Protein AF-A0A1I7FH08-F1 (afdb_monomer_lite)

Structure (mmCIF, N/CA/C/O backbone):
data_AF-A0A1I7FH08-F1
#
_entry.id   AF-A0A1I7FH08-F1
#
loop_
_atom_site.group_PDB
_atom_site.id
_atom_site.type_symbol
_atom_site.label_atom_id
_atom_site.label_alt_id
_atom_site.label_comp_id
_atom_site.label_asym_id
_atom_site.label_entity_id
_atom_site.label_seq_id
_atom_site.pdbx_PDB_ins_code
_atom_site.Cartn_x
_atom_site.Cartn_y
_atom_site.Cartn_z
_atom_site.occupancy
_atom_site.B_iso_or_equiv
_atom_site.auth_seq_id
_atom_site.auth_comp_id
_atom_site.auth_asym_id
_atom_site.auth_atom_id
_atom_site.pdbx_PDB_model_num
ATOM 1 N N . MET A 1 1 ? -19.070 7.573 20.639 1.00 42.09 1 MET A N 1
ATOM 2 C CA . MET A 1 1 ? -19.563 6.308 20.047 1.00 42.09 1 MET A CA 1
ATOM 3 C C . MET A 1 1 ? -20.968 6.414 19.422 1.00 42.09 1 MET A C 1
ATOM 5 O O . MET A 1 1 ? -21.493 5.401 18.992 1.00 42.09 1 MET A O 1
ATOM 9 N N . GLU A 1 2 ? -21.558 7.611 19.274 1.00 37.12 2 GLU A N 1
ATOM 10 C CA . GLU A 1 2 ? -22.898 7.781 18.662 1.00 37.12 2 GLU A CA 1
ATOM 11 C C . GLU A 1 2 ? -22.880 8.058 17.142 1.00 37.12 2 GLU A C 1
ATOM 13 O O . GLU A 1 2 ? -23.899 7.946 16.462 1.00 37.12 2 GLU A O 1
ATOM 18 N N . ILE A 1 3 ? -21.711 8.357 16.564 1.00 41.00 3 ILE A N 1
ATOM 19 C CA . ILE A 1 3 ? -21.589 8.711 15.136 1.00 41.00 3 ILE A CA 1
ATOM 20 C C . ILE A 1 3 ? -21.542 7.458 14.234 1.00 41.00 3 ILE A C 1
ATOM 22 O O . ILE A 1 3 ? -22.037 7.482 13.110 1.00 41.00 3 ILE A O 1
ATOM 26 N N . ILE A 1 4 ? -21.038 6.326 14.740 1.00 42.25 4 ILE A N 1
ATOM 27 C CA . ILE A 1 4 ? -20.842 5.096 13.945 1.00 42.25 4 ILE A CA 1
ATOM 28 C C . ILE A 1 4 ? -22.151 4.296 13.794 1.00 42.25 4 ILE A C 1
ATOM 30 O O . ILE A 1 4 ? -22.426 3.763 12.720 1.00 42.25 4 ILE A O 1
ATOM 34 N N . VAL A 1 5 ? -23.013 4.285 14.819 1.00 43.38 5 VAL A N 1
ATOM 35 C CA . VAL A 1 5 ? -24.337 3.626 14.760 1.00 43.38 5 VAL A CA 1
ATOM 36 C C . VAL A 1 5 ? -25.287 4.373 13.813 1.00 43.38 5 VAL A C 1
ATOM 38 O O . VAL A 1 5 ? -26.062 3.756 13.082 1.00 43.38 5 VAL A O 1
ATOM 41 N N . THR A 1 6 ? -25.166 5.700 13.741 1.00 44.12 6 THR A N 1
ATOM 42 C CA . THR A 1 6 ? -25.990 6.543 12.861 1.00 44.12 6 THR A CA 1
ATOM 43 C C . THR A 1 6 ? -25.602 6.393 11.381 1.00 44.12 6 THR A C 1
ATOM 45 O O . THR A 1 6 ? -26.475 6.397 10.508 1.00 44.12 6 THR A O 1
ATOM 48 N N . ALA A 1 7 ? -24.314 6.174 11.086 1.00 40.62 7 ALA A N 1
ATOM 49 C CA . ALA A 1 7 ? -23.808 5.975 9.723 1.00 40.62 7 ALA A CA 1
ATOM 50 C C . ALA A 1 7 ? -24.136 4.582 9.143 1.00 40.62 7 ALA A C 1
ATOM 52 O O . ALA A 1 7 ? -24.375 4.445 7.943 1.00 40.62 7 ALA A O 1
ATOM 53 N N . PHE A 1 8 ? -24.216 3.544 9.983 1.00 39.88 8 PHE A N 1
ATOM 54 C CA . PHE A 1 8 ? -24.523 2.183 9.520 1.00 39.88 8 PHE A CA 1
ATOM 55 C C . PHE A 1 8 ? -26.010 1.988 9.169 1.00 39.88 8 PHE A C 1
ATOM 57 O O . PHE A 1 8 ? -26.345 1.242 8.248 1.00 39.88 8 PHE A O 1
ATOM 64 N N . CYS A 1 9 ? -26.910 2.720 9.834 1.00 42.91 9 CYS A N 1
ATOM 65 C CA . CYS A 1 9 ? -28.344 2.717 9.523 1.00 42.91 9 CYS A CA 1
ATOM 66 C C . CYS A 1 9 ? -28.703 3.526 8.263 1.00 42.91 9 CYS A C 1
ATOM 68 O O . CYS A 1 9 ? -29.714 3.241 7.621 1.00 42.91 9 CYS A O 1
ATOM 70 N N . SER A 1 10 ? -27.885 4.508 7.876 1.00 42.00 10 SER A N 1
ATOM 71 C CA . SER A 1 10 ? -28.172 5.382 6.730 1.00 42.00 10 SER A CA 1
ATOM 72 C C . SER A 1 10 ? -27.776 4.774 5.378 1.00 42.00 10 SER A C 1
ATOM 74 O O . SER A 1 10 ? -28.403 5.103 4.375 1.00 42.00 10 SER A O 1
ATOM 76 N N . LEU A 1 11 ? -26.831 3.824 5.332 1.00 40.12 11 LEU A N 1
ATOM 77 C CA . LEU A 1 11 ? -26.440 3.161 4.077 1.00 40.12 11 LEU A CA 1
ATOM 78 C C . LEU A 1 11 ? -27.345 1.971 3.698 1.00 40.12 11 LEU A C 1
ATOM 80 O O . LEU A 1 11 ? -27.584 1.720 2.520 1.00 40.12 11 LEU A O 1
ATOM 84 N N . LEU A 1 12 ? -27.888 1.258 4.691 1.00 38.62 12 LEU A N 1
ATOM 85 C CA . LEU A 1 12 ? -28.799 0.122 4.482 1.00 38.62 12 LEU A CA 1
ATOM 86 C C . LEU A 1 12 ? -30.263 0.546 4.262 1.00 38.62 12 LEU A C 1
ATOM 88 O O . LEU A 1 12 ? -31.032 -0.198 3.656 1.00 38.62 12 LEU A O 1
ATOM 92 N N . GLY A 1 13 ? -30.648 1.750 4.700 1.00 39.47 13 GLY A N 1
ATOM 93 C CA . GLY A 1 13 ? -32.016 2.267 4.579 1.00 39.47 13 GLY A CA 1
ATOM 94 C C . GLY A 1 13 ? -32.424 2.756 3.182 1.00 39.47 13 GLY A C 1
ATOM 95 O O . GLY A 1 13 ? -33.613 2.966 2.948 1.00 39.47 13 GLY A O 1
ATOM 96 N N . VAL A 1 14 ? -31.477 2.929 2.252 1.00 44.50 14 VAL A N 1
ATOM 97 C CA . VAL A 1 14 ? -31.742 3.536 0.930 1.00 44.50 14 VAL A CA 1
ATOM 98 C C . VAL A 1 14 ? -32.153 2.509 -0.136 1.00 44.50 14 VAL A C 1
ATOM 100 O O . VAL A 1 14 ? -32.805 2.880 -1.107 1.00 44.50 14 VAL A O 1
ATOM 103 N N . LEU A 1 15 ? -31.851 1.216 0.038 1.00 41.06 15 LEU A N 1
ATOM 104 C CA . LEU A 1 15 ? -32.070 0.215 -1.019 1.00 41.06 15 LEU A CA 1
ATOM 105 C C . LEU A 1 15 ? -33.251 -0.735 -0.795 1.00 41.06 15 LEU A C 1
ATOM 107 O O . LEU A 1 15 ? -33.770 -1.265 -1.773 1.00 41.06 15 LEU A O 1
ATOM 111 N N . LEU A 1 16 ? -33.739 -0.923 0.435 1.00 38.56 16 LEU A N 1
ATOM 112 C CA . LEU A 1 16 ? -34.911 -1.766 0.697 1.00 38.56 16 LEU A CA 1
ATOM 113 C C . LEU A 1 16 ? -35.743 -1.213 1.864 1.00 38.56 16 LEU A C 1
ATOM 115 O O . LEU A 1 16 ? -35.464 -1.480 3.027 1.00 38.56 16 LEU A O 1
ATOM 119 N N . GLY A 1 17 ? -36.790 -0.453 1.534 1.00 38.34 17 GLY A N 1
ATOM 120 C CA . GLY A 1 17 ? -37.972 -0.251 2.380 1.00 38.34 17 GLY A CA 1
ATOM 121 C C . GLY A 1 17 ? -37.709 0.175 3.828 1.00 38.34 17 GLY A C 1
ATOM 122 O O . GLY A 1 17 ? -37.971 -0.593 4.757 1.00 38.34 17 GLY A O 1
ATOM 123 N N . SER A 1 18 ? -37.295 1.430 4.021 1.00 46.53 18 SER A N 1
ATOM 124 C CA . SER A 1 18 ? -37.079 2.056 5.336 1.00 46.53 18 SER A CA 1
ATOM 125 C C . SER A 1 18 ? -38.257 1.901 6.316 1.00 46.53 18 SER A C 1
ATOM 127 O O . SER A 1 18 ? -38.036 1.792 7.518 1.00 46.53 18 SER A O 1
ATOM 129 N N . GLY A 1 19 ? -39.499 1.790 5.832 1.00 40.19 19 GLY A N 1
ATOM 130 C CA . GLY A 1 19 ? -40.682 1.651 6.688 1.00 40.19 19 GLY A CA 1
ATOM 131 C C . GLY A 1 19 ? -40.830 0.295 7.388 1.00 40.19 19 GLY A C 1
ATOM 132 O O . GLY A 1 19 ? -41.261 0.247 8.536 1.00 40.19 19 GLY A O 1
ATOM 133 N N . ILE A 1 20 ? -40.464 -0.820 6.747 1.00 42.66 20 ILE A N 1
ATOM 134 C CA . ILE A 1 20 ? -40.729 -2.163 7.298 1.00 42.66 20 ILE A CA 1
ATOM 135 C C . ILE A 1 20 ? -39.679 -2.523 8.354 1.00 42.66 20 ILE A C 1
ATOM 137 O O . ILE A 1 20 ? -40.022 -3.056 9.407 1.00 42.66 20 ILE A O 1
ATOM 141 N N . ILE A 1 21 ? -38.412 -2.167 8.128 1.00 37.59 21 ILE A N 1
ATOM 142 C CA . ILE A 1 21 ? -37.333 -2.444 9.084 1.00 37.59 21 ILE A CA 1
ATOM 143 C C . ILE A 1 21 ? -37.463 -1.545 10.324 1.00 37.59 21 ILE A C 1
ATOM 145 O O . ILE A 1 21 ? -37.411 -2.069 11.436 1.00 37.59 21 ILE A O 1
ATOM 149 N N . GLN A 1 22 ? -37.754 -0.241 10.176 1.00 39.50 22 GLN A N 1
ATOM 150 C CA . GLN A 1 22 ? -38.069 0.620 11.331 1.00 39.50 22 GLN A CA 1
ATOM 151 C C . GLN A 1 22 ? -39.327 0.153 12.074 1.00 39.50 22 GLN A C 1
ATOM 153 O O . GLN A 1 22 ? -39.346 0.192 13.301 1.00 39.50 22 GLN A O 1
ATOM 158 N N . PHE A 1 23 ? -40.346 -0.357 11.375 1.00 40.94 23 PHE A N 1
ATOM 159 C CA . PHE A 1 23 ? -41.544 -0.920 12.004 1.00 40.94 23 PHE A CA 1
ATOM 160 C C . PHE A 1 23 ? -41.252 -2.202 12.797 1.00 40.94 23 PHE A C 1
ATOM 162 O O . PHE A 1 23 ? -41.774 -2.367 13.897 1.00 40.94 23 PHE A O 1
ATOM 169 N N . PHE A 1 24 ? -40.403 -3.104 12.294 1.00 36.22 24 PHE A N 1
ATOM 170 C CA . PHE A 1 24 ? -40.055 -4.342 13.000 1.00 36.22 24 PHE A CA 1
ATOM 171 C C . PHE A 1 24 ? -39.062 -4.135 14.150 1.00 36.22 24 PHE A C 1
ATOM 173 O O . PHE A 1 24 ? -39.182 -4.838 15.154 1.00 36.22 24 PHE A O 1
ATOM 180 N N . VAL A 1 25 ? -38.134 -3.178 14.045 1.00 41.16 25 VAL A N 1
ATOM 181 C CA . VAL A 1 25 ? -37.232 -2.795 15.147 1.00 41.16 25 VAL A CA 1
ATOM 182 C C . VAL A 1 25 ? -38.031 -2.105 16.262 1.00 41.16 25 VAL A C 1
ATOM 184 O O . VAL A 1 25 ? -38.075 -2.640 17.367 1.00 41.16 25 VAL A O 1
ATOM 187 N N . ASN A 1 26 ? -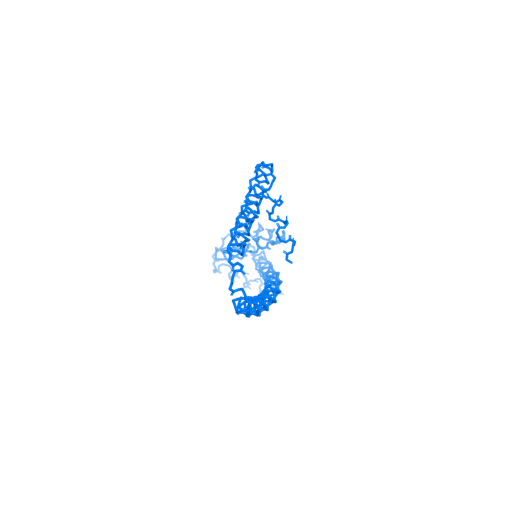38.833 -1.071 15.952 1.00 45.69 26 ASN A N 1
ATOM 188 C CA . ASN A 1 26 ? -39.709 -0.426 16.947 1.00 45.69 26 ASN A CA 1
ATOM 189 C C . ASN A 1 26 ? -40.722 -1.393 17.580 1.00 45.69 26 ASN A C 1
ATOM 191 O O . ASN A 1 26 ? -41.058 -1.257 18.752 1.00 45.69 26 ASN A O 1
ATOM 195 N N . ARG A 1 27 ? -41.246 -2.378 16.833 1.00 46.47 27 ARG A N 1
ATOM 196 C CA . ARG A 1 27 ? -42.205 -3.356 17.378 1.00 46.47 27 ARG A CA 1
ATOM 197 C C . ARG A 1 27 ? -41.538 -4.395 18.278 1.00 46.47 27 ARG A C 1
ATOM 199 O O . ARG A 1 27 ? -42.213 -4.903 19.171 1.00 46.47 27 ARG A O 1
ATOM 206 N N . LYS A 1 28 ? -40.261 -4.728 18.053 1.00 42.00 28 LYS A N 1
ATOM 207 C CA . LYS A 1 28 ? -39.486 -5.604 18.946 1.00 42.00 28 LYS A CA 1
ATOM 208 C C . LYS A 1 28 ? -39.124 -4.887 20.244 1.00 42.00 28 LYS A C 1
ATOM 210 O O . LYS A 1 28 ? -39.312 -5.488 21.297 1.00 42.00 28 LYS A O 1
ATOM 215 N N . ASP A 1 29 ? -38.730 -3.618 20.170 1.00 48.88 29 ASP A N 1
ATOM 216 C CA . ASP A 1 29 ? -38.415 -2.807 21.351 1.00 48.88 29 ASP A CA 1
ATOM 217 C C . ASP A 1 29 ? -39.671 -2.540 22.186 1.00 48.88 29 ASP A C 1
ATOM 219 O O . ASP A 1 29 ? -39.700 -2.855 23.373 1.00 48.88 29 ASP A O 1
ATOM 223 N N . LYS A 1 30 ? -40.774 -2.136 21.541 1.00 49.66 30 LYS A N 1
ATOM 224 C CA . LYS A 1 30 ? -42.050 -1.899 22.225 1.00 49.66 30 LYS A CA 1
ATOM 225 C C . LYS A 1 30 ? -42.648 -3.170 22.837 1.00 49.66 30 LYS A C 1
ATOM 227 O O . LYS A 1 30 ? -43.079 -3.141 23.978 1.00 49.66 30 LYS A O 1
ATOM 232 N N . LYS A 1 31 ? -42.607 -4.324 22.148 1.00 50.69 31 LYS A N 1
ATOM 233 C CA . LYS A 1 31 ? -43.041 -5.604 22.750 1.00 50.69 31 LYS A CA 1
ATOM 234 C C . LYS A 1 31 ? -42.147 -6.049 23.906 1.00 50.69 31 LYS A C 1
ATOM 236 O O . LYS A 1 31 ? -42.657 -6.673 24.827 1.00 50.69 31 LYS A O 1
ATOM 241 N N . ALA A 1 32 ? -40.838 -5.806 23.848 1.00 50.69 32 ALA A N 1
ATOM 242 C CA . ALA A 1 32 ? -39.926 -6.167 24.932 1.00 50.69 32 ALA A CA 1
ATOM 243 C C . ALA A 1 32 ? -40.116 -5.268 26.164 1.00 50.69 32 ALA A C 1
ATOM 245 O O . ALA A 1 32 ? -39.937 -5.730 27.289 1.00 50.69 32 ALA A O 1
ATOM 246 N N . GLU A 1 33 ? -40.497 -4.011 25.953 1.00 50.56 33 GLU A N 1
ATOM 247 C CA . GLU A 1 33 ? -40.789 -3.028 26.996 1.00 50.56 33 GLU A CA 1
ATOM 248 C C . GLU A 1 33 ? -42.185 -3.239 27.610 1.00 50.56 33 GLU A C 1
ATOM 250 O O . GLU A 1 33 ? -42.306 -3.336 28.831 1.00 50.56 33 GLU A O 1
ATOM 255 N N . ASP A 1 34 ? -43.208 -3.467 26.781 1.00 54.81 34 ASP A N 1
ATOM 256 C CA . ASP A 1 34 ? -44.575 -3.795 27.212 1.00 54.81 34 ASP A CA 1
ATOM 257 C C . ASP A 1 34 ? -44.610 -5.131 27.987 1.00 54.81 34 ASP A C 1
ATOM 259 O O . ASP A 1 34 ? -45.207 -5.215 29.057 1.00 54.81 34 ASP A O 1
ATOM 263 N N . LEU A 1 35 ? -43.886 -6.164 27.524 1.00 54.72 35 LEU A N 1
ATOM 264 C CA . LEU A 1 35 ? -43.809 -7.467 28.206 1.00 54.72 35 LEU A CA 1
ATOM 265 C C . LEU A 1 35 ? -43.020 -7.402 29.527 1.00 54.72 35 LEU A C 1
ATOM 267 O O . LEU A 1 35 ? -43.290 -8.178 30.444 1.00 54.72 35 LEU A O 1
ATOM 271 N N . LYS A 1 36 ? -42.041 -6.492 29.642 1.00 53.75 36 LYS A N 1
ATOM 272 C CA . LYS A 1 36 ? -41.340 -6.229 30.910 1.00 53.75 36 LYS A CA 1
ATOM 273 C C . LYS A 1 36 ? -42.261 -5.536 31.909 1.00 53.75 36 LYS A C 1
ATOM 275 O O . LYS A 1 36 ? -42.254 -5.939 33.068 1.00 53.75 36 LYS A O 1
ATOM 280 N N . ASN A 1 37 ? -43.055 -4.561 31.466 1.00 55.66 37 ASN A N 1
ATOM 281 C CA . ASN A 1 37 ? -43.990 -3.826 32.321 1.00 55.66 37 ASN A CA 1
ATOM 282 C C . ASN A 1 37 ? -45.163 -4.693 32.795 1.00 55.66 37 ASN A C 1
ATOM 284 O O . ASN A 1 37 ? -45.469 -4.675 33.985 1.00 55.66 37 ASN A O 1
ATOM 288 N N . ASP A 1 38 ? -45.752 -5.513 31.919 1.00 65.62 38 ASP A N 1
ATOM 289 C CA . ASP A 1 38 ? -46.853 -6.413 32.293 1.00 65.62 38 ASP A CA 1
ATOM 290 C C . ASP A 1 38 ? -46.407 -7.448 33.329 1.00 65.62 38 ASP A C 1
ATOM 292 O O . ASP A 1 38 ? -47.079 -7.660 34.338 1.00 65.62 38 ASP A O 1
ATOM 296 N N . LYS A 1 39 ? -45.219 -8.035 33.137 1.00 61.22 39 LYS A N 1
ATOM 297 C CA . LYS A 1 39 ? -44.677 -9.031 34.067 1.00 61.22 39 LYS A CA 1
ATOM 298 C C . LYS A 1 39 ? -44.274 -8.414 35.411 1.00 61.22 39 LYS A C 1
ATOM 300 O O . LYS A 1 39 ? -44.383 -9.077 36.440 1.00 61.22 39 LYS A O 1
ATOM 305 N N . TYR A 1 40 ? -43.833 -7.153 35.418 1.00 50.91 40 TYR A N 1
ATOM 306 C CA . TYR A 1 40 ? -43.538 -6.414 36.649 1.00 50.91 40 TYR A CA 1
ATOM 307 C C . TYR A 1 40 ? -44.811 -6.079 37.432 1.00 50.91 40 TYR A C 1
ATOM 309 O O . TYR A 1 40 ? -44.836 -6.229 38.651 1.00 50.91 40 TYR A O 1
ATOM 317 N N . GLU A 1 41 ? -45.871 -5.650 36.748 1.00 64.38 41 GLU A N 1
ATOM 318 C CA . GLU A 1 41 ? -47.156 -5.328 37.374 1.00 64.38 41 GLU A CA 1
ATOM 319 C C . GLU A 1 41 ? -47.886 -6.575 37.889 1.00 64.38 41 GLU A C 1
ATOM 321 O O . GLU A 1 41 ? -48.519 -6.532 38.945 1.00 64.38 41 GLU A O 1
ATOM 326 N N . GLU A 1 42 ? -47.759 -7.710 37.204 1.00 71.62 42 GLU A N 1
ATOM 327 C CA . GLU A 1 42 ? -48.310 -8.988 37.662 1.00 71.62 42 GLU A CA 1
ATOM 328 C C . GLU A 1 42 ? -47.594 -9.487 38.928 1.00 71.62 42 GLU A C 1
ATOM 330 O O . GLU A 1 42 ? -48.245 -9.771 39.936 1.00 71.62 42 GLU A O 1
ATOM 335 N N . LEU A 1 43 ? -46.255 -9.449 38.935 1.00 63.53 43 LEU A N 1
ATOM 336 C CA . LEU A 1 43 ? -45.444 -9.790 40.107 1.00 63.53 43 LEU A CA 1
ATOM 337 C C . LEU A 1 43 ? -45.725 -8.845 41.288 1.00 63.53 43 LEU A C 1
ATOM 339 O O . LEU A 1 43 ? -45.783 -9.272 42.439 1.00 63.53 43 LEU A O 1
ATOM 343 N N . ARG A 1 44 ? -45.956 -7.556 41.011 1.00 59.94 44 ARG A N 1
ATOM 344 C CA . ARG A 1 44 ? -46.310 -6.551 42.022 1.00 59.94 44 ARG A CA 1
ATOM 345 C C . ARG A 1 44 ? -47.672 -6.831 42.657 1.00 59.94 44 ARG A C 1
ATOM 347 O O . ARG A 1 44 ? -47.819 -6.669 43.868 1.00 59.94 44 ARG A O 1
ATOM 354 N N . LYS A 1 45 ? -48.658 -7.267 41.869 1.00 72.25 45 LYS A N 1
ATOM 355 C CA . LYS A 1 45 ? -49.993 -7.645 42.363 1.00 72.25 45 LYS A CA 1
ATOM 356 C C . LYS A 1 45 ? -49.961 -8.921 43.198 1.00 72.25 45 LYS A C 1
ATOM 358 O O . LYS A 1 45 ? -50.617 -8.956 44.237 1.00 72.25 45 LYS A O 1
ATOM 363 N N . GLU A 1 46 ? -49.189 -9.930 42.793 1.00 69.38 46 GLU A N 1
ATOM 364 C CA . GLU A 1 46 ? -48.969 -11.138 43.603 1.00 69.38 46 GLU A CA 1
ATOM 365 C C . GLU A 1 46 ? -48.315 -10.800 44.943 1.00 69.38 46 GLU A C 1
ATOM 367 O O . GLU A 1 46 ? -48.820 -11.200 45.991 1.00 69.38 46 GLU A O 1
ATOM 372 N N . PHE A 1 47 ? -47.270 -9.971 44.927 1.00 56.22 47 PHE A N 1
ATOM 373 C CA . PHE A 1 47 ? -46.572 -9.557 46.143 1.00 56.22 47 PHE A CA 1
ATOM 374 C C . PHE A 1 47 ? -47.483 -8.767 47.095 1.00 56.22 47 PHE A C 1
ATOM 376 O O . PHE A 1 47 ? -47.479 -8.982 48.306 1.00 56.22 47 PHE A O 1
ATOM 383 N N . GLN A 1 48 ? -48.322 -7.877 46.557 1.00 53.06 48 GLN A N 1
ATOM 384 C CA . GLN A 1 48 ? -49.270 -7.097 47.353 1.00 53.06 48 GLN A CA 1
ATOM 385 C C . GLN A 1 48 ? -50.392 -7.965 47.943 1.00 53.06 48 GLN A C 1
ATOM 387 O O . GLN A 1 48 ? -50.841 -7.722 49.064 1.00 53.06 48 GLN A O 1
ATOM 392 N N . LYS A 1 49 ? -50.833 -8.993 47.211 1.00 68.38 49 LYS A N 1
ATOM 393 C CA . LYS A 1 49 ? -51.822 -9.965 47.684 1.00 68.38 49 LYS A CA 1
ATOM 394 C C . LYS A 1 49 ? -51.262 -10.817 48.827 1.00 68.38 49 LYS A C 1
ATOM 396 O O . LYS A 1 49 ? -51.928 -10.958 49.848 1.00 68.38 49 LYS A O 1
ATOM 401 N N . GLU A 1 50 ? -50.022 -11.292 48.707 1.00 60.56 50 GLU A N 1
ATOM 402 C CA . GLU A 1 50 ? -49.346 -12.027 49.784 1.00 60.56 50 GLU A CA 1
ATOM 403 C C . GLU A 1 50 ? -49.130 -11.181 51.049 1.00 60.56 50 GLU A C 1
ATOM 405 O O . GLU A 1 50 ? -49.162 -11.718 52.158 1.00 60.56 50 GLU A O 1
ATOM 410 N N . LEU A 1 51 ? -48.925 -9.866 50.906 1.00 54.81 51 LEU A N 1
ATOM 411 C CA . LEU A 1 51 ? -48.807 -8.946 52.042 1.00 54.81 51 LEU A CA 1
ATOM 412 C C . LEU A 1 51 ? -50.133 -8.793 52.799 1.00 54.81 51 LEU A C 1
ATOM 414 O O . LEU A 1 51 ? -50.140 -8.854 54.029 1.00 54.81 51 LEU A O 1
ATOM 418 N N . ASN A 1 52 ? -51.249 -8.661 52.078 1.00 57.50 52 ASN A N 1
ATOM 419 C CA . ASN A 1 52 ? -52.578 -8.469 52.669 1.00 57.50 52 ASN A CA 1
ATOM 420 C C . ASN A 1 52 ? -53.112 -9.733 53.375 1.00 57.50 52 ASN A C 1
ATOM 422 O O . ASN A 1 52 ? -53.913 -9.637 54.298 1.00 57.50 52 ASN A O 1
ATOM 426 N N . GLU A 1 53 ? -52.663 -10.927 52.976 1.00 60.41 53 GLU A N 1
ATOM 427 C CA . GLU A 1 53 ? -53.089 -12.202 53.576 1.00 60.41 53 GLU A CA 1
ATOM 428 C C . GLU A 1 53 ? -52.341 -12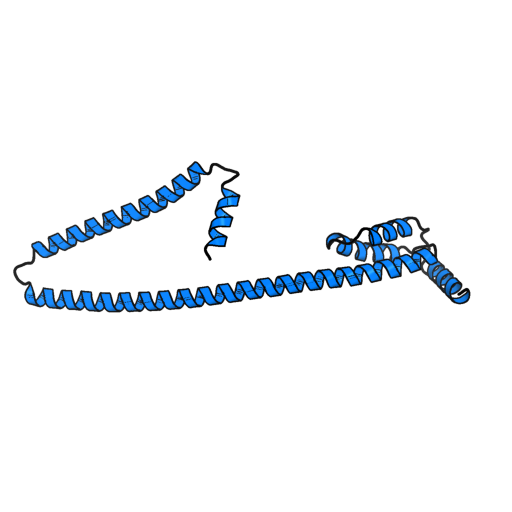.553 54.887 1.00 60.41 53 GLU A C 1
ATOM 430 O O . GLU A 1 53 ? -52.692 -13.524 55.558 1.00 60.41 53 GLU A O 1
ATOM 435 N N . ARG A 1 54 ? -51.314 -11.784 55.294 1.00 54.84 54 ARG A N 1
ATOM 436 C CA . ARG A 1 54 ? -50.360 -12.173 56.363 1.00 54.84 54 ARG A CA 1
ATOM 437 C C . ARG A 1 54 ? -50.318 -11.264 57.607 1.00 54.84 54 ARG A C 1
ATOM 439 O O . ARG A 1 54 ? -49.410 -11.411 58.431 1.00 54.84 54 ARG A O 1
ATOM 446 N N . GLU A 1 55 ? -51.295 -10.380 57.814 1.00 51.44 55 GLU A N 1
ATOM 447 C CA . GLU A 1 55 ? -51.260 -9.316 58.844 1.00 51.44 55 GLU A CA 1
ATOM 448 C C . GLU A 1 55 ? -51.237 -9.767 60.331 1.00 51.44 55 GLU A C 1
ATOM 450 O O . GLU A 1 55 ? -50.962 -8.954 61.207 1.00 51.44 55 GLU A O 1
ATOM 455 N N . GLY A 1 56 ? -51.412 -11.050 60.675 1.00 51.47 56 GLY A N 1
ATOM 456 C CA . GLY A 1 56 ? -51.478 -11.507 62.083 1.00 51.47 56 GLY A CA 1
ATOM 457 C C . GLY A 1 56 ? -50.143 -11.798 62.799 1.00 51.47 56 GLY A C 1
ATOM 458 O O . GLY A 1 56 ? -50.142 -12.190 63.962 1.00 51.47 56 GLY A O 1
ATOM 459 N N . THR A 1 57 ? -48.995 -11.675 62.127 1.00 53.12 57 THR A N 1
ATOM 460 C CA . THR A 1 57 ? -47.673 -12.124 62.645 1.00 53.12 57 THR A CA 1
ATOM 461 C C . THR A 1 57 ? -46.512 -11.198 62.231 1.00 53.12 57 THR A C 1
ATOM 463 O O . THR A 1 57 ? -45.346 -11.603 62.153 1.00 53.12 57 THR A O 1
ATOM 466 N N . GLY A 1 58 ? -46.864 -9.953 61.900 1.00 53.41 58 GLY A N 1
ATOM 467 C CA . GLY A 1 58 ? -46.141 -9.104 60.954 1.00 53.41 58 GLY A CA 1
ATOM 468 C C . GLY A 1 58 ? -44.851 -8.447 61.443 1.00 53.41 58 GLY A C 1
ATOM 469 O O . GLY A 1 58 ? -43.981 -8.201 60.621 1.00 53.41 58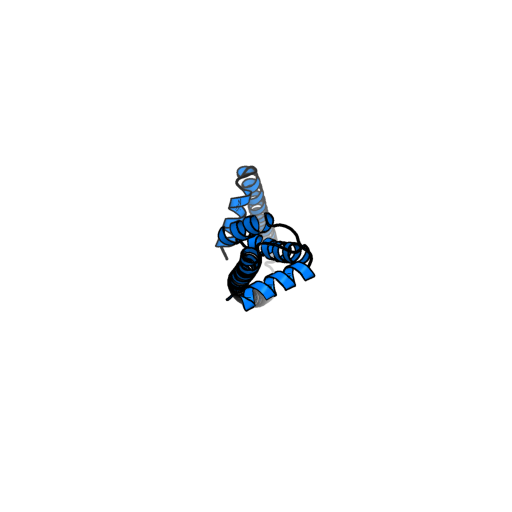 GLY A O 1
ATOM 470 N N . GLU A 1 59 ? -44.656 -8.182 62.735 1.00 52.66 59 GLU A N 1
ATOM 471 C CA . GLU A 1 59 ? -43.567 -7.288 63.180 1.00 52.66 59 GLU A CA 1
ATOM 472 C C . GLU A 1 59 ? -42.150 -7.880 63.030 1.00 52.66 59 GLU A C 1
ATOM 474 O O . GLU A 1 59 ? -41.247 -7.220 62.510 1.00 52.66 59 GLU A O 1
ATOM 479 N N . LEU A 1 60 ? -41.949 -9.147 63.419 1.00 52.53 60 LEU A N 1
ATOM 480 C CA . LEU A 1 60 ? -40.669 -9.859 63.262 1.00 52.53 60 LEU A CA 1
ATOM 481 C C . LEU A 1 60 ? -40.352 -10.143 61.784 1.00 52.53 60 LEU A C 1
ATOM 483 O O . LEU A 1 60 ? -39.243 -9.868 61.329 1.00 52.53 60 LEU A O 1
ATOM 487 N N . ARG A 1 61 ? -41.351 -10.581 61.004 1.00 56.16 61 ARG A N 1
ATOM 488 C CA . ARG A 1 61 ? -41.202 -10.843 59.561 1.00 56.16 61 ARG A CA 1
ATOM 489 C C . ARG A 1 61 ? -41.007 -9.578 58.729 1.00 56.16 61 ARG A C 1
ATOM 491 O O . ARG A 1 61 ? -40.309 -9.617 57.718 1.00 56.16 61 ARG A O 1
ATOM 498 N N . HIS A 1 62 ? -41.589 -8.453 59.141 1.00 58.94 62 HIS A N 1
ATOM 499 C CA . HIS A 1 62 ? -41.384 -7.156 58.498 1.00 58.94 62 HIS A CA 1
ATOM 500 C C . HIS A 1 62 ? -39.959 -6.644 58.730 1.00 58.94 62 HIS A C 1
ATOM 502 O O . HIS A 1 62 ? -39.335 -6.142 57.797 1.00 58.94 62 HIS A O 1
ATOM 508 N N . LYS A 1 63 ? -39.403 -6.845 59.935 1.00 62.28 63 LYS A N 1
ATOM 509 C CA . LYS A 1 63 ? -37.983 -6.581 60.215 1.00 62.28 63 LYS A CA 1
ATOM 510 C C . LYS A 1 63 ? -37.063 -7.438 59.346 1.00 62.28 63 LYS A C 1
ATOM 512 O O . LYS A 1 63 ? -36.188 -6.882 58.693 1.00 62.28 63 LYS A O 1
ATOM 517 N N . GLU A 1 64 ? -37.292 -8.749 59.286 1.00 65.69 64 GLU A N 1
ATOM 518 C CA . GLU A 1 64 ? -36.495 -9.669 58.457 1.00 65.69 64 GLU A CA 1
ATOM 519 C C . GLU A 1 64 ? -36.585 -9.327 56.963 1.00 65.69 64 GLU A C 1
ATOM 521 O O . GLU A 1 64 ? -35.564 -9.241 56.284 1.00 65.69 64 GLU A O 1
ATOM 526 N N . SER A 1 65 ? -37.787 -9.031 56.459 1.00 68.75 65 SER A N 1
ATOM 527 C CA . SER A 1 65 ? -37.993 -8.624 55.062 1.00 68.75 65 SER A CA 1
ATOM 528 C C . SER A 1 65 ? -37.285 -7.308 54.741 1.00 68.75 65 SER A C 1
ATOM 530 O O . SER A 1 65 ? -36.655 -7.183 53.694 1.00 68.75 65 SER A O 1
ATOM 532 N N . LYS A 1 66 ? -37.329 -6.332 55.656 1.00 73.38 66 LYS A N 1
ATOM 533 C CA . LYS A 1 66 ? -36.631 -5.052 55.497 1.00 73.38 66 LYS A CA 1
ATOM 534 C C . LYS A 1 66 ? -35.114 -5.247 55.461 1.00 73.38 66 LYS A C 1
ATOM 536 O O . LYS A 1 66 ? -34.454 -4.649 54.619 1.00 73.38 66 LYS A O 1
ATOM 541 N N . THR A 1 67 ? -34.573 -6.130 56.303 1.00 73.44 67 THR A N 1
ATOM 542 C CA . THR A 1 67 ? -33.149 -6.493 56.284 1.00 73.44 67 THR A CA 1
ATOM 543 C C . THR A 1 67 ? -32.742 -7.160 54.969 1.00 73.44 67 THR A C 1
ATOM 545 O O . THR A 1 67 ? -31.703 -6.806 54.416 1.00 73.44 67 THR A O 1
ATOM 548 N N . ILE A 1 68 ? -33.556 -8.075 54.434 1.00 73.62 68 ILE A N 1
ATOM 549 C CA . ILE A 1 68 ? -33.286 -8.745 53.150 1.00 73.62 68 ILE A CA 1
ATOM 550 C C . ILE A 1 68 ? -33.294 -7.737 51.993 1.00 73.62 68 ILE A C 1
ATOM 552 O O . ILE A 1 68 ? -32.384 -7.747 51.167 1.00 73.62 68 ILE A O 1
ATOM 556 N N . ILE A 1 69 ? -34.278 -6.833 51.951 1.00 73.25 69 ILE A N 1
ATOM 557 C CA . ILE A 1 69 ? -34.366 -5.784 50.923 1.00 73.25 69 ILE A CA 1
ATOM 558 C C . ILE A 1 69 ? -33.148 -4.853 50.986 1.00 73.25 69 ILE A C 1
ATOM 560 O O . ILE A 1 69 ? -32.573 -4.526 49.949 1.00 73.25 69 ILE A O 1
ATOM 564 N N . GLU A 1 70 ? -32.718 -4.459 52.186 1.00 78.31 70 GLU A N 1
ATOM 565 C CA . GLU A 1 70 ? -31.532 -3.617 52.375 1.00 78.31 70 GLU A CA 1
ATOM 566 C C . GLU A 1 70 ? -30.264 -4.319 51.862 1.00 78.31 70 GLU A C 1
ATOM 568 O O . GLU A 1 70 ? -29.489 -3.740 51.101 1.00 78.31 70 GLU A O 1
ATOM 573 N N . GLN A 1 71 ? -30.079 -5.597 52.214 1.00 80.62 71 GLN A N 1
ATOM 574 C CA . GLN A 1 71 ? -28.952 -6.408 51.746 1.00 80.62 71 GLN A CA 1
ATOM 575 C C . GLN A 1 71 ? -28.958 -6.574 50.223 1.00 80.62 71 GLN A C 1
ATOM 577 O O . GLN A 1 71 ? -27.912 -6.436 49.587 1.00 80.62 71 GLN A O 1
ATOM 582 N N . MET A 1 72 ? -30.131 -6.818 49.631 1.00 77.81 72 MET A N 1
ATOM 583 C CA . MET A 1 72 ? -30.287 -6.882 48.180 1.00 77.81 72 MET A CA 1
ATOM 584 C C . MET A 1 72 ? -29.921 -5.550 47.528 1.00 77.81 72 MET A C 1
ATOM 586 O O . MET A 1 72 ? -29.139 -5.544 46.583 1.00 77.81 72 MET A O 1
ATOM 590 N N . ASN A 1 73 ? -30.409 -4.419 48.043 1.00 80.44 73 ASN A N 1
ATOM 591 C CA . ASN A 1 73 ? -30.079 -3.097 47.506 1.00 80.44 73 ASN A CA 1
ATOM 592 C C . ASN A 1 73 ? -28.573 -2.817 47.548 1.00 80.44 73 ASN A C 1
ATOM 594 O O . ASN A 1 73 ? -28.018 -2.320 46.570 1.00 80.44 73 ASN A O 1
ATOM 598 N N . VAL A 1 74 ? -27.895 -3.173 48.642 1.00 84.50 74 VAL A N 1
ATOM 599 C CA . VAL A 1 74 ? -26.434 -3.036 48.753 1.00 84.50 74 VAL A CA 1
ATOM 600 C C . VAL A 1 74 ? -25.715 -3.890 47.703 1.00 84.50 74 VAL A C 1
ATOM 602 O O . VAL A 1 74 ? -24.791 -3.396 47.055 1.00 84.50 74 VAL A O 1
ATOM 605 N N . ALA A 1 75 ? -26.149 -5.136 47.491 1.00 80.88 75 ALA A N 1
ATOM 606 C CA . ALA A 1 75 ? -25.587 -6.010 46.461 1.00 80.88 75 ALA A CA 1
ATOM 607 C C . ALA A 1 75 ? -25.812 -5.447 45.045 1.00 80.88 75 ALA A C 1
ATOM 609 O O . ALA A 1 75 ? -24.856 -5.312 44.286 1.00 80.88 75 ALA A O 1
ATOM 610 N N . TYR A 1 76 ? -27.032 -5.003 44.726 1.00 88.06 76 TYR A N 1
ATOM 611 C CA . TYR A 1 76 ? -27.348 -4.377 43.437 1.00 88.06 76 TYR A CA 1
ATOM 612 C C . TYR A 1 76 ? -26.502 -3.131 43.163 1.00 88.06 76 TYR A C 1
ATOM 614 O O . TYR A 1 76 ? -26.003 -2.956 42.053 1.00 88.06 76 TYR A O 1
ATOM 622 N N . GLN A 1 77 ? -26.313 -2.264 44.161 1.00 84.69 77 GLN A N 1
ATOM 623 C CA . GLN A 1 77 ? -25.484 -1.062 44.016 1.00 84.69 77 GLN A CA 1
ATOM 624 C C . GLN A 1 77 ? -24.012 -1.409 43.777 1.00 84.69 77 GLN A C 1
ATOM 626 O O . GLN A 1 77 ? -23.339 -0.750 42.980 1.00 84.69 77 GLN A O 1
ATOM 631 N N . LYS A 1 78 ? -23.513 -2.455 44.442 1.00 91.25 78 LYS A N 1
ATOM 632 C CA . LYS A 1 78 ? -22.152 -2.954 44.244 1.00 91.25 78 LYS A CA 1
ATOM 633 C C . LYS A 1 78 ? -21.963 -3.482 42.820 1.00 91.25 78 LYS A C 1
ATOM 635 O O . LYS A 1 78 ? -21.063 -3.011 42.128 1.00 91.25 78 LYS A O 1
ATOM 640 N N . ASP A 1 79 ? -22.829 -4.382 42.369 1.00 89.19 79 ASP A N 1
ATOM 641 C CA . ASP A 1 79 ? -22.729 -4.995 41.041 1.00 89.19 79 ASP A CA 1
ATOM 642 C C . ASP A 1 79 ? -22.892 -3.947 39.929 1.00 89.19 79 ASP A C 1
ATOM 644 O O . ASP A 1 79 ? -22.156 -3.950 38.941 1.00 89.19 79 ASP A O 1
ATOM 648 N N . PHE A 1 80 ? -23.801 -2.981 40.114 1.00 90.94 80 PHE A N 1
ATOM 649 C CA . PHE A 1 80 ? -23.978 -1.869 39.180 1.00 90.94 80 PHE A CA 1
ATOM 650 C C . PHE A 1 80 ? -22.716 -1.009 39.060 1.00 90.94 80 PHE A C 1
ATOM 652 O O . PHE A 1 80 ? -22.343 -0.594 37.959 1.00 90.94 80 PHE A O 1
ATOM 659 N N . LYS A 1 81 ? -22.027 -0.758 40.178 1.00 92.81 81 LYS A N 1
ATOM 660 C CA . LYS A 1 81 ? -20.753 -0.037 40.178 1.00 92.81 81 LYS A CA 1
ATOM 661 C C . LYS A 1 81 ? -19.668 -0.821 39.440 1.00 92.81 81 LYS A C 1
ATOM 663 O O . LYS A 1 81 ? -18.995 -0.246 38.590 1.00 92.81 81 LYS A O 1
ATOM 668 N N . GLU A 1 82 ? -19.520 -2.115 39.721 1.00 93.31 82 GLU A N 1
ATOM 669 C CA . GLU A 1 82 ? -18.529 -2.969 39.052 1.00 93.31 82 GLU A CA 1
ATOM 670 C C . GLU A 1 82 ? -18.759 -3.024 37.535 1.00 93.31 82 GLU A C 1
ATOM 672 O O . GLU A 1 82 ? -17.815 -2.879 36.753 1.00 93.31 82 GLU A O 1
ATOM 677 N N . LEU A 1 83 ? -20.021 -3.139 37.112 1.00 93.00 83 LEU A N 1
ATOM 678 C CA . LEU A 1 83 ? -20.400 -3.094 35.702 1.00 93.00 83 LEU A CA 1
ATOM 679 C C . LEU A 1 83 ? -20.055 -1.742 35.064 1.00 93.00 83 LEU A C 1
ATOM 681 O O . LEU A 1 83 ? -19.496 -1.700 33.966 1.00 93.00 83 LEU A O 1
ATOM 685 N N . LYS A 1 84 ? -20.349 -0.631 35.748 1.00 95.56 84 LYS A N 1
ATOM 686 C CA . LYS A 1 84 ? -20.025 0.716 35.264 1.00 95.56 84 LYS A CA 1
ATOM 687 C C . LYS A 1 84 ? -18.518 0.902 35.087 1.00 95.56 84 LYS A C 1
ATOM 689 O O . LYS A 1 84 ? -18.084 1.397 34.048 1.00 95.56 84 LYS A O 1
ATOM 694 N N . ASP A 1 85 ? -17.727 0.467 36.062 1.00 95.31 85 ASP A N 1
ATOM 695 C CA . ASP A 1 85 ? -16.266 0.556 36.012 1.00 95.31 85 ASP A CA 1
ATOM 696 C C . ASP A 1 85 ? -15.692 -0.292 34.863 1.00 95.31 85 ASP A C 1
ATOM 698 O O . ASP A 1 85 ? -14.741 0.121 34.193 1.00 95.31 85 ASP A O 1
ATOM 702 N N . ALA A 1 86 ? -16.284 -1.458 34.585 1.00 95.25 86 ALA A N 1
ATOM 703 C CA . ALA A 1 86 ? -15.909 -2.290 33.443 1.00 95.25 86 ALA A CA 1
ATOM 704 C C . ALA A 1 86 ? -16.215 -1.609 32.096 1.00 95.25 86 ALA A C 1
ATOM 706 O O . ALA A 1 86 ? -15.363 -1.612 31.207 1.00 95.25 86 ALA A O 1
ATOM 707 N N . ILE A 1 87 ? -17.385 -0.976 31.955 1.00 95.75 87 ILE A N 1
ATOM 708 C CA . ILE A 1 87 ? -17.775 -0.243 30.736 1.00 95.75 87 ILE A CA 1
ATOM 709 C C . ILE A 1 87 ? -16.814 0.917 30.454 1.00 95.75 87 ILE A C 1
ATOM 711 O O . ILE A 1 87 ? -16.406 1.112 29.307 1.00 95.75 87 ILE A O 1
ATOM 715 N N . VAL A 1 88 ? -16.411 1.664 31.486 1.00 96.69 88 VAL A N 1
ATOM 716 C CA . VAL A 1 88 ? -15.436 2.759 31.340 1.00 96.69 88 VAL A CA 1
ATOM 717 C C . VAL A 1 88 ? -14.104 2.225 30.813 1.00 96.69 88 VAL A C 1
ATOM 719 O O . VAL A 1 88 ? -13.594 2.731 29.817 1.00 96.69 88 VAL A O 1
ATOM 722 N N . LYS A 1 89 ? -13.582 1.139 31.399 1.00 96.44 89 LYS A N 1
ATOM 723 C CA . LYS A 1 89 ? -12.326 0.520 30.941 1.00 96.44 89 LYS A CA 1
ATOM 724 C C . LYS A 1 89 ? -12.396 0.034 29.494 1.00 96.44 89 LYS A C 1
ATOM 726 O O . LYS A 1 89 ? -11.422 0.175 28.758 1.00 96.44 89 LYS A O 1
ATOM 731 N N . LEU A 1 90 ? -13.523 -0.551 29.086 1.00 94.88 90 LEU A N 1
ATOM 732 C CA . LEU A 1 90 ? -13.733 -0.975 27.700 1.00 94.88 90 LEU A CA 1
ATOM 733 C C . LEU A 1 90 ? -13.740 0.228 26.750 1.00 94.88 90 LEU A C 1
ATOM 735 O O . LEU A 1 90 ? -13.040 0.206 25.744 1.00 94.88 90 LEU A O 1
ATOM 739 N N . THR A 1 91 ? -14.424 1.308 27.125 1.00 95.31 91 THR A N 1
ATOM 740 C CA . THR A 1 91 ? -14.483 2.549 26.334 1.00 95.31 91 THR A CA 1
ATOM 741 C C . THR A 1 91 ? -13.099 3.183 26.145 1.00 95.31 91 THR A C 1
ATOM 743 O O . THR A 1 91 ? -12.751 3.629 25.047 1.00 95.31 91 THR A O 1
ATOM 746 N N . ASP A 1 92 ? -12.273 3.187 27.193 1.00 95.38 92 ASP A N 1
ATOM 747 C CA . ASP A 1 92 ? -10.893 3.679 27.119 1.00 95.38 92 ASP A CA 1
ATOM 748 C C . ASP A 1 92 ? -10.038 2.828 26.172 1.00 95.38 92 ASP A C 1
ATOM 750 O O . ASP A 1 92 ? -9.215 3.351 25.416 1.00 95.38 92 ASP A O 1
ATOM 754 N N . ASN A 1 93 ? -10.226 1.508 26.200 1.00 95.56 93 ASN A N 1
ATOM 755 C CA . ASN A 1 93 ? -9.519 0.596 25.307 1.00 95.56 93 ASN A CA 1
ATOM 756 C C . ASN A 1 93 ? -9.954 0.782 23.850 1.00 95.56 93 ASN A C 1
ATOM 758 O O . ASN A 1 93 ? -9.087 0.851 22.980 1.00 95.56 93 ASN A O 1
ATOM 762 N N . ASP A 1 94 ? -11.251 0.944 23.583 1.00 94.25 94 ASP A N 1
ATOM 763 C CA . ASP A 1 94 ? -11.774 1.214 22.237 1.00 94.25 94 ASP A CA 1
ATOM 764 C C . ASP A 1 94 ? -11.187 2.506 21.657 1.00 94.25 94 ASP A C 1
ATOM 766 O O . ASP A 1 94 ? -10.794 2.559 20.487 1.00 94.25 94 ASP A O 1
ATOM 770 N N . THR A 1 95 ? -11.049 3.536 22.496 1.00 95.50 95 THR A N 1
ATOM 771 C CA . THR A 1 95 ? -10.421 4.808 22.112 1.00 95.50 95 THR A CA 1
ATOM 772 C C . THR A 1 95 ? -8.951 4.597 21.735 1.00 95.50 95 THR A C 1
ATOM 774 O O . THR A 1 95 ? -8.523 4.988 20.651 1.00 95.50 95 THR A O 1
ATOM 777 N N . LYS A 1 96 ? -8.181 3.881 22.567 1.00 96.81 96 LYS A N 1
ATOM 778 C CA . LYS A 1 96 ? -6.765 3.570 22.290 1.00 96.81 96 LYS A CA 1
ATOM 779 C C . LYS A 1 96 ? -6.573 2.729 21.030 1.00 96.81 96 LYS A C 1
ATOM 781 O O . LYS A 1 96 ? -5.597 2.929 20.304 1.00 96.81 96 LYS A O 1
ATOM 786 N N . ILE A 1 97 ? -7.465 1.773 20.781 1.00 96.38 97 ILE A N 1
ATOM 787 C CA . ILE A 1 97 ? -7.437 0.941 19.573 1.00 96.38 97 ILE A CA 1
ATOM 788 C C . ILE A 1 97 ? -7.693 1.816 18.347 1.00 96.38 97 ILE A C 1
ATOM 790 O O . ILE A 1 97 ? -6.935 1.733 17.384 1.00 96.38 97 ILE A O 1
ATOM 794 N N . THR A 1 98 ? -8.692 2.697 18.408 1.00 96.62 98 THR A N 1
ATOM 795 C CA . THR A 1 98 ? -9.023 3.626 17.318 1.00 96.62 98 THR A CA 1
ATOM 796 C C . THR A 1 98 ? -7.838 4.532 16.976 1.00 96.62 98 THR A C 1
ATOM 798 O O . THR A 1 98 ? -7.438 4.604 15.814 1.00 96.62 98 THR A O 1
ATOM 801 N N . ASP A 1 99 ? -7.199 5.134 17.981 1.00 96.62 99 ASP A N 1
ATOM 802 C CA . ASP A 1 99 ? -6.009 5.972 17.785 1.00 96.62 99 ASP A CA 1
ATOM 803 C C . ASP A 1 99 ? -4.841 5.188 17.173 1.00 96.62 99 ASP A C 1
ATOM 805 O O . ASP A 1 99 ? -4.079 5.704 16.353 1.00 96.62 99 ASP A O 1
ATOM 809 N N . SER A 1 100 ? -4.677 3.929 17.583 1.00 96.75 100 SER A N 1
ATOM 810 C CA . SER A 1 100 ? -3.615 3.061 17.072 1.00 96.75 100 SER A CA 1
ATOM 811 C C . SER A 1 100 ? -3.866 2.671 15.615 1.00 96.75 100 SER A C 1
ATOM 813 O O . SER A 1 100 ? -2.934 2.703 14.814 1.00 96.75 100 SER A O 1
ATOM 815 N N . ILE A 1 101 ? -5.118 2.369 15.253 1.00 96.75 101 ILE A N 1
ATOM 816 C CA . ILE A 1 101 ? -5.532 2.102 13.870 1.00 96.75 101 ILE A CA 1
ATOM 817 C C . ILE A 1 101 ? -5.266 3.328 12.996 1.00 96.75 101 ILE A C 1
ATOM 819 O O . ILE A 1 101 ? -4.673 3.180 11.929 1.00 96.75 101 ILE A O 1
ATOM 823 N N . GLN A 1 102 ? -5.619 4.530 13.462 1.00 96.44 102 GLN A N 1
ATOM 824 C CA . GLN A 1 102 ? -5.368 5.758 12.707 1.00 96.44 102 GLN A CA 1
ATOM 825 C C . GLN A 1 102 ? -3.869 5.969 12.466 1.00 96.44 102 GLN A C 1
ATOM 827 O O . GLN A 1 102 ? -3.443 6.107 11.325 1.00 96.44 102 GLN A O 1
ATOM 832 N N . LYS A 1 103 ? -3.041 5.871 13.514 1.00 96.25 103 LYS A N 1
ATOM 833 C CA . LYS A 1 103 ? -1.577 5.994 13.385 1.00 96.25 103 LYS A CA 1
ATOM 834 C C . LYS A 1 103 ? -0.973 4.955 12.440 1.00 96.25 103 LYS A C 1
ATOM 836 O O . LYS A 1 103 ? 0.002 5.242 11.748 1.00 96.25 103 LYS A O 1
ATOM 841 N N . MET A 1 104 ? -1.508 3.733 12.432 1.00 96.31 104 MET A N 1
ATOM 842 C CA . MET A 1 104 ? -1.084 2.695 11.492 1.00 96.31 104 MET A CA 1
ATOM 843 C C . MET A 1 104 ? -1.483 3.036 10.055 1.00 96.31 104 MET A C 1
ATOM 845 O O . MET A 1 104 ? -0.657 2.854 9.163 1.00 96.31 104 MET A O 1
ATOM 849 N N . SER A 1 105 ? -2.695 3.554 9.844 1.00 96.12 105 SER A N 1
ATOM 850 C CA . SER A 1 105 ? -3.178 4.012 8.538 1.00 96.12 105 SER A CA 1
ATOM 851 C C . SER A 1 105 ? -2.308 5.141 7.986 1.00 96.12 105 SER A C 1
ATOM 853 O O . SER A 1 105 ? -1.790 5.019 6.879 1.00 96.12 105 SER A O 1
ATOM 855 N N . ASP A 1 106 ? -2.045 6.179 8.785 1.00 95.38 106 ASP A N 1
ATOM 856 C CA . ASP A 1 106 ? -1.208 7.319 8.381 1.00 95.38 106 ASP A CA 1
ATOM 857 C C . ASP A 1 106 ? 0.207 6.854 7.998 1.00 95.38 106 ASP A C 1
ATOM 859 O O . ASP A 1 106 ? 0.790 7.269 6.997 1.00 95.38 106 ASP A O 1
ATOM 863 N N . LYS A 1 107 ? 0.774 5.922 8.775 1.00 96.06 107 LYS A N 1
ATOM 864 C CA . LYS A 1 107 ? 2.085 5.336 8.477 1.00 96.06 107 LYS A CA 1
ATOM 865 C C . LYS A 1 107 ? 2.073 4.530 7.175 1.00 96.06 107 LYS A C 1
ATOM 867 O O . LYS A 1 107 ? 3.060 4.562 6.442 1.00 96.06 107 LYS A O 1
ATOM 872 N N . GLN A 1 108 ? 1.005 3.780 6.907 1.00 94.94 108 GLN A N 1
ATOM 873 C CA . GLN A 1 108 ? 0.857 3.014 5.668 1.00 94.94 108 GLN A CA 1
ATOM 874 C C . GLN A 1 108 ? 0.754 3.931 4.449 1.00 94.94 108 GLN A C 1
ATOM 876 O O . GLN A 1 108 ? 1.387 3.642 3.435 1.00 94.94 108 GLN A O 1
ATOM 881 N N . GLU A 1 109 ? 0.029 5.043 4.560 1.00 94.19 109 GLU A N 1
ATOM 882 C CA . GLU A 1 109 ? -0.072 6.059 3.510 1.00 94.19 109 GLU A CA 1
ATOM 883 C C . GLU A 1 109 ? 1.299 6.672 3.199 1.00 94.19 109 GLU A C 1
ATOM 885 O O . GLU A 1 109 ? 1.753 6.615 2.057 1.00 94.19 109 GLU A O 1
ATOM 890 N N . LEU A 1 110 ? 2.039 7.107 4.225 1.00 95.31 110 LEU A N 1
ATOM 891 C CA . LEU A 1 110 ? 3.405 7.623 4.061 1.00 95.31 110 LEU A CA 1
ATOM 892 C C . LEU A 1 110 ? 4.359 6.594 3.431 1.00 95.31 110 LEU A C 1
ATOM 894 O O . LEU A 1 110 ? 5.213 6.934 2.609 1.00 95.31 110 LEU A O 1
ATOM 898 N N . MET A 1 111 ? 4.233 5.317 3.803 1.00 95.38 111 MET A N 1
ATOM 899 C CA . MET A 1 111 ? 5.010 4.241 3.184 1.00 95.38 111 MET A CA 1
ATOM 900 C C . MET A 1 111 ? 4.648 4.056 1.708 1.00 95.38 111 MET A C 1
ATOM 902 O O . MET A 1 111 ? 5.548 3.867 0.890 1.00 95.38 111 MET A O 1
ATOM 906 N N . ALA A 1 112 ? 3.364 4.125 1.356 1.00 93.88 112 ALA A N 1
ATOM 907 C CA . ALA A 1 112 ? 2.908 4.026 -0.025 1.00 93.88 112 ALA A CA 1
ATOM 908 C C . ALA A 1 112 ? 3.431 5.193 -0.878 1.00 93.88 112 ALA A C 1
ATOM 910 O O . ALA A 1 112 ? 3.964 4.955 -1.963 1.00 93.88 112 ALA A O 1
ATOM 911 N N . GLU A 1 113 ? 3.375 6.427 -0.371 1.00 94.50 113 GLU A N 1
ATOM 912 C CA . GLU A 1 113 ? 3.941 7.610 -1.034 1.00 94.50 113 GLU A CA 1
ATOM 913 C C . GLU A 1 113 ? 5.455 7.492 -1.240 1.00 94.50 113 GLU A C 1
ATOM 915 O O . GLU A 1 113 ? 5.975 7.766 -2.326 1.00 94.50 113 GLU A O 1
ATOM 920 N N . SER A 1 114 ? 6.178 7.019 -0.223 1.00 95.69 114 SER A N 1
ATOM 921 C CA . SER A 1 114 ? 7.619 6.788 -0.328 1.00 95.69 114 SER A CA 1
ATOM 922 C C . SER A 1 114 ? 7.950 5.728 -1.387 1.00 95.69 114 SER A C 1
ATOM 924 O O . SER A 1 114 ? 8.824 5.943 -2.231 1.00 95.69 114 SER A O 1
ATOM 926 N N . LEU A 1 115 ? 7.217 4.609 -1.406 1.00 94.88 115 LEU A N 1
ATOM 927 C CA . LEU A 1 115 ? 7.379 3.550 -2.407 1.00 94.88 115 LEU A CA 1
ATOM 928 C C . LEU A 1 115 ? 7.040 4.029 -3.823 1.00 94.88 115 LEU A C 1
ATOM 930 O O . LEU A 1 115 ? 7.730 3.642 -4.770 1.00 94.88 115 LEU A O 1
ATOM 934 N N . LEU A 1 116 ? 6.025 4.883 -3.979 1.00 95.25 116 LEU A N 1
ATOM 935 C CA . LEU A 1 116 ? 5.709 5.546 -5.246 1.00 95.25 116 LEU A CA 1
ATOM 936 C C . LEU A 1 116 ? 6.878 6.401 -5.732 1.00 95.25 116 LEU A C 1
ATOM 938 O O . LEU A 1 116 ? 7.260 6.288 -6.897 1.00 95.25 116 LEU A O 1
ATOM 942 N N . GLY A 1 117 ? 7.466 7.217 -4.852 1.00 95.25 117 GLY A N 1
ATOM 943 C CA . GLY A 1 117 ? 8.620 8.058 -5.175 1.00 95.25 117 GLY A CA 1
ATOM 944 C C . GLY A 1 117 ? 9.836 7.243 -5.623 1.00 95.25 117 GLY A C 1
ATOM 945 O O . GLY A 1 117 ? 10.416 7.520 -6.672 1.00 95.25 117 GLY A O 1
ATOM 946 N N . LEU A 1 118 ? 10.172 6.182 -4.883 1.00 95.50 118 LEU A N 1
ATOM 947 C CA . LEU A 1 118 ? 11.279 5.278 -5.223 1.00 95.50 118 LEU A CA 1
ATOM 948 C C . LEU A 1 118 ? 11.034 4.528 -6.536 1.00 95.50 118 LEU A C 1
ATOM 950 O O . LEU A 1 118 ? 11.935 4.396 -7.364 1.00 95.50 118 LEU A O 1
ATOM 954 N N . SER A 1 119 ? 9.808 4.044 -6.741 1.00 95.62 119 SER A N 1
ATOM 955 C CA . SER A 1 119 ? 9.433 3.350 -7.974 1.00 95.62 119 SER A CA 1
ATOM 956 C C . SER A 1 119 ? 9.488 4.294 -9.171 1.00 95.62 119 SER A C 1
ATOM 958 O O . SER A 1 119 ? 10.017 3.912 -10.211 1.00 95.62 119 SER A O 1
ATOM 960 N N . HIS A 1 120 ? 9.008 5.532 -9.016 1.00 96.56 120 HIS A N 1
ATOM 961 C CA . HIS A 1 120 ? 9.093 6.565 -10.045 1.00 96.56 120 HIS A CA 1
ATOM 962 C C . HIS A 1 120 ? 10.547 6.832 -10.444 1.00 96.56 120 HIS A C 1
ATOM 964 O O . HIS A 1 120 ? 10.882 6.715 -11.621 1.00 96.56 120 HIS A O 1
ATOM 970 N N . ASP A 1 121 ? 11.419 7.143 -9.481 1.00 96.69 121 ASP A N 1
ATOM 971 C CA . ASP A 1 121 ? 12.841 7.403 -9.744 1.00 96.69 121 ASP A CA 1
ATOM 972 C C . ASP A 1 121 ? 13.516 6.224 -10.460 1.00 96.69 121 ASP A C 1
ATOM 974 O O . ASP A 1 121 ? 14.219 6.381 -11.465 1.00 96.69 121 ASP A O 1
ATOM 978 N N . LYS A 1 122 ? 13.239 5.002 -9.998 1.00 96.56 122 LYS A N 1
ATOM 979 C CA . LYS A 1 122 ? 13.842 3.809 -10.580 1.00 96.56 122 LYS A CA 1
ATOM 980 C C . LYS A 1 122 ? 13.326 3.506 -11.986 1.00 96.56 122 LYS A C 1
ATOM 982 O O . LYS A 1 122 ? 14.131 3.115 -12.833 1.00 96.56 122 LYS A O 1
ATOM 987 N N . ILE A 1 123 ? 12.029 3.674 -12.248 1.00 97.38 123 ILE A N 1
ATOM 988 C CA . ILE A 1 123 ? 11.456 3.499 -13.589 1.00 97.38 123 ILE A CA 1
ATOM 989 C C . ILE A 1 123 ? 12.079 4.524 -14.533 1.00 97.38 123 ILE A C 1
ATOM 991 O O . ILE A 1 123 ? 12.679 4.108 -15.519 1.00 97.38 123 ILE A O 1
ATOM 995 N N . ILE A 1 124 ? 12.040 5.816 -14.191 1.00 97.31 124 ILE A N 1
ATOM 996 C CA . ILE A 1 124 ? 12.568 6.896 -15.037 1.00 97.31 124 ILE A CA 1
ATOM 997 C C . ILE A 1 124 ? 14.058 6.705 -15.326 1.00 97.31 124 ILE A C 1
ATOM 999 O O . ILE A 1 124 ? 14.451 6.609 -16.485 1.00 97.31 124 ILE A O 1
ATOM 1003 N N . SER A 1 125 ? 14.889 6.530 -14.297 1.00 97.06 125 SER A N 1
ATOM 1004 C CA . SER A 1 125 ? 16.335 6.345 -14.492 1.00 97.06 125 SER A CA 1
ATOM 1005 C C . SER A 1 125 ? 16.687 5.095 -15.307 1.00 97.06 125 SER A C 1
ATOM 1007 O O . SER A 1 125 ? 17.734 5.048 -15.957 1.00 97.06 125 SER A O 1
ATOM 1009 N N . THR A 1 126 ? 15.841 4.062 -15.275 1.00 97.25 126 THR A N 1
ATOM 1010 C CA . THR A 1 126 ? 16.026 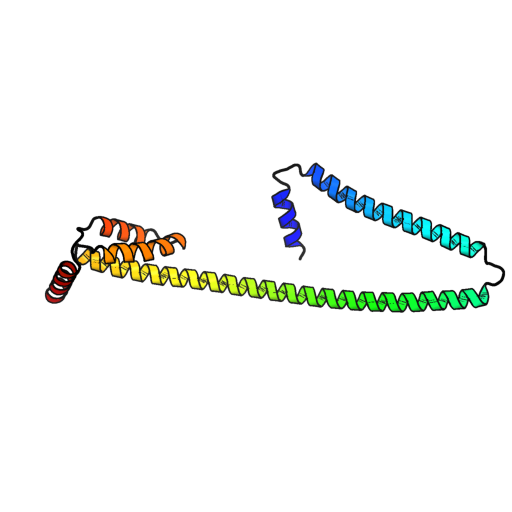2.847 -16.079 1.00 97.25 126 THR A CA 1
ATOM 1011 C C . THR A 1 126 ? 15.568 3.075 -17.517 1.00 97.25 126 THR A C 1
ATOM 1013 O O . THR A 1 126 ? 16.307 2.744 -18.444 1.00 97.25 126 THR A O 1
ATOM 1016 N N . THR A 1 127 ? 14.396 3.680 -17.721 1.00 97.75 127 THR A N 1
ATOM 1017 C CA . THR A 1 127 ? 13.882 3.996 -19.058 1.00 97.75 127 THR A CA 1
ATOM 1018 C C . THR A 1 127 ? 14.757 5.005 -19.782 1.00 97.75 127 THR A C 1
ATOM 1020 O O . THR A 1 127 ? 14.960 4.840 -20.976 1.00 97.75 127 THR A O 1
ATOM 1023 N N . ASP A 1 128 ? 15.339 5.981 -19.083 1.00 97.00 128 ASP A N 1
ATOM 1024 C CA . ASP A 1 128 ? 16.239 6.978 -19.672 1.00 97.00 128 ASP A CA 1
ATOM 1025 C C . ASP A 1 128 ? 17.507 6.320 -20.221 1.00 97.00 128 ASP A C 1
ATOM 1027 O O . ASP A 1 128 ? 17.897 6.568 -21.359 1.00 97.00 128 ASP A O 1
ATOM 1031 N N . LYS A 1 129 ? 18.113 5.399 -19.459 1.00 96.25 129 LYS A N 1
ATOM 1032 C CA . LYS A 1 129 ? 19.278 4.624 -19.921 1.00 96.25 129 LYS A CA 1
ATOM 1033 C C . LYS A 1 129 ? 18.950 3.799 -21.161 1.00 96.25 129 LYS A C 1
ATOM 1035 O O . LYS A 1 129 ? 19.683 3.833 -22.146 1.00 96.25 129 LYS A O 1
ATOM 1040 N N . ILE A 1 130 ? 17.824 3.089 -21.127 1.00 98.06 130 ILE A N 1
ATOM 1041 C CA . ILE A 1 130 ? 17.345 2.279 -22.253 1.00 98.06 130 ILE A CA 1
ATOM 1042 C C . ILE A 1 130 ? 17.047 3.170 -23.470 1.00 98.06 130 ILE A C 1
ATOM 1044 O O . ILE A 1 130 ? 17.374 2.807 -24.600 1.00 98.06 130 ILE A O 1
ATOM 1048 N N . ALA A 1 131 ? 16.466 4.349 -23.243 1.00 97.00 131 ALA A N 1
ATOM 1049 C CA . ALA A 1 131 ? 16.142 5.317 -24.277 1.00 97.00 131 ALA A CA 1
ATOM 1050 C C . ALA A 1 131 ? 17.392 5.884 -24.950 1.00 97.00 131 ALA A C 1
ATOM 1052 O O . ALA A 1 131 ? 17.437 5.922 -26.177 1.00 97.00 131 ALA A O 1
ATOM 1053 N N . MET A 1 132 ? 18.411 6.252 -24.169 1.00 95.56 132 MET A N 1
ATOM 1054 C CA . MET A 1 132 ? 19.713 6.690 -24.682 1.00 95.56 132 MET A CA 1
ATOM 1055 C C . MET A 1 132 ? 20.394 5.594 -25.505 1.00 95.56 132 MET A C 1
ATOM 1057 O O . MET A 1 132 ? 20.950 5.872 -26.563 1.00 95.56 132 MET A O 1
ATOM 1061 N N . ARG A 1 133 ? 20.308 4.336 -25.055 1.00 96.94 133 ARG A N 1
ATOM 1062 C CA . ARG A 1 133 ? 20.828 3.175 -25.791 1.00 96.94 133 ARG A CA 1
ATOM 1063 C C . ARG A 1 133 ? 20.054 2.877 -27.080 1.00 96.94 133 ARG A C 1
ATOM 1065 O O . ARG A 1 133 ? 20.582 2.223 -27.982 1.00 96.94 133 ARG A O 1
ATOM 1072 N N . GLY A 1 134 ? 18.796 3.306 -27.165 1.00 97.00 134 GLY A N 1
ATOM 1073 C CA . GLY A 1 134 ? 17.919 3.082 -28.317 1.00 97.00 134 GLY A CA 1
ATOM 1074 C C . GLY A 1 134 ? 17.494 1.621 -28.516 1.00 97.00 134 GLY A C 1
ATOM 1075 O O . GLY A 1 134 ? 16.989 1.268 -29.580 1.00 97.00 134 GLY A O 1
ATOM 1076 N N . ALA A 1 135 ? 17.709 0.754 -27.525 1.00 97.38 135 ALA A N 1
ATOM 1077 C CA . ALA A 1 135 ? 17.342 -0.658 -27.573 1.00 97.38 135 ALA A CA 1
ATOM 1078 C C . ALA A 1 135 ? 17.119 -1.223 -26.169 1.00 97.38 135 ALA A C 1
ATOM 1080 O O . ALA A 1 135 ? 17.764 -0.794 -25.209 1.00 97.38 135 ALA A O 1
ATOM 1081 N N . ILE A 1 136 ? 16.238 -2.215 -26.063 1.00 98.31 136 ILE A N 1
ATOM 1082 C CA . ILE A 1 136 ? 15.828 -2.846 -24.804 1.00 98.31 136 ILE A CA 1
ATOM 1083 C C . ILE A 1 136 ? 16.096 -4.353 -24.848 1.00 98.31 136 ILE A C 1
ATOM 1085 O O . ILE A 1 136 ? 16.015 -4.964 -25.911 1.00 98.31 136 ILE A O 1
ATOM 1089 N N . THR A 1 137 ? 16.412 -4.977 -23.716 1.00 98.44 137 THR A N 1
ATOM 1090 C CA . THR A 1 137 ? 16.467 -6.443 -23.620 1.00 98.44 137 THR A CA 1
ATOM 1091 C C . THR A 1 137 ? 15.165 -7.008 -23.058 1.00 98.44 137 THR A C 1
ATOM 1093 O O . THR A 1 137 ? 14.432 -6.337 -22.332 1.00 98.44 137 THR A O 1
ATOM 1096 N N . ILE A 1 138 ? 14.879 -8.282 -23.342 1.00 96.94 138 ILE A N 1
ATOM 1097 C CA . ILE A 1 138 ? 13.695 -8.976 -22.794 1.00 96.94 138 ILE A CA 1
ATOM 1098 C C . ILE A 1 138 ? 13.686 -8.909 -21.258 1.00 96.94 138 ILE A C 1
ATOM 1100 O O . ILE A 1 138 ? 12.642 -8.721 -20.633 1.00 96.94 138 ILE A O 1
ATOM 1104 N N . LYS A 1 139 ? 14.865 -9.028 -20.636 1.00 97.19 139 LYS A N 1
ATOM 1105 C CA . LYS A 1 139 ? 15.018 -8.979 -19.181 1.00 97.19 139 LYS A CA 1
ATOM 1106 C C . LYS A 1 139 ? 14.665 -7.604 -18.616 1.00 97.19 139 LYS A C 1
ATOM 1108 O O . LYS A 1 139 ? 13.999 -7.518 -17.584 1.00 97.19 139 LYS A O 1
ATOM 1113 N N . GLU A 1 140 ? 15.112 -6.536 -19.265 1.00 97.69 140 GLU A N 1
ATOM 1114 C CA . GLU A 1 140 ? 14.796 -5.168 -18.848 1.00 97.69 140 GLU A CA 1
ATOM 1115 C C . GLU A 1 140 ? 13.316 -4.853 -19.033 1.00 97.69 140 GLU A C 1
ATOM 1117 O O . GLU A 1 140 ? 12.723 -4.251 -18.144 1.00 97.69 140 GLU A O 1
ATOM 1122 N N . GLN A 1 141 ? 12.705 -5.320 -20.125 1.00 96.62 141 GLN A N 1
ATOM 1123 C CA . GLN A 1 141 ? 11.266 -5.189 -20.347 1.00 96.62 141 GLN A CA 1
ATOM 1124 C C . GLN A 1 141 ? 10.469 -5.862 -19.223 1.00 96.62 141 GLN A C 1
ATOM 1126 O O . GLN A 1 141 ? 9.662 -5.207 -18.569 1.00 96.62 141 GLN A O 1
ATOM 1131 N N . ALA A 1 142 ? 10.771 -7.127 -18.910 1.00 96.12 142 ALA A N 1
ATOM 1132 C CA . ALA A 1 142 ? 10.121 -7.843 -17.810 1.00 96.12 142 ALA A CA 1
ATOM 1133 C C . ALA A 1 142 ? 10.343 -7.157 -16.448 1.00 96.12 142 ALA A C 1
ATOM 1135 O O . ALA A 1 142 ? 9.440 -7.104 -15.611 1.00 96.12 142 ALA A O 1
ATOM 1136 N N . THR A 1 143 ? 11.540 -6.604 -16.228 1.00 96.19 143 THR A N 1
ATOM 1137 C CA . THR A 1 143 ? 11.855 -5.855 -15.005 1.00 96.19 143 THR A CA 1
ATOM 1138 C C . THR A 1 143 ? 11.003 -4.591 -14.914 1.00 96.19 143 THR A C 1
ATOM 1140 O O . THR A 1 143 ? 10.354 -4.368 -13.893 1.00 96.19 143 THR A O 1
ATOM 1143 N N . LEU A 1 144 ? 10.946 -3.791 -15.979 1.00 96.94 144 LEU A N 1
ATOM 1144 C CA . LEU A 1 144 ? 10.140 -2.575 -16.031 1.00 96.94 144 LEU A CA 1
ATOM 1145 C C . LEU A 1 144 ? 8.649 -2.867 -15.835 1.00 96.94 144 LEU A C 1
ATOM 1147 O O . LEU A 1 144 ? 8.006 -2.171 -15.054 1.00 96.94 144 LEU A O 1
ATOM 1151 N N . ASP A 1 145 ? 8.113 -3.926 -16.441 1.00 95.56 145 ASP A N 1
ATOM 1152 C CA . ASP A 1 145 ? 6.715 -4.332 -16.255 1.00 95.56 145 ASP A CA 1
ATOM 1153 C C . ASP A 1 145 ? 6.418 -4.711 -14.798 1.00 95.56 145 ASP A C 1
ATOM 1155 O O . ASP A 1 145 ? 5.397 -4.304 -14.231 1.00 95.56 145 ASP A O 1
ATOM 1159 N N . SER A 1 146 ? 7.336 -5.446 -14.160 1.00 95.19 146 SER A N 1
ATOM 1160 C CA . SER A 1 146 ? 7.201 -5.837 -12.752 1.00 95.19 146 SER A CA 1
ATOM 1161 C C . SER A 1 146 ? 7.218 -4.642 -11.794 1.00 95.19 146 SER A C 1
ATOM 1163 O O . SER A 1 146 ? 6.593 -4.704 -10.738 1.00 95.19 146 SER A O 1
ATOM 1165 N N . MET A 1 147 ? 7.883 -3.546 -12.172 1.00 94.69 147 MET A N 1
ATOM 1166 C CA . MET A 1 147 ? 7.940 -2.306 -11.395 1.00 94.69 147 MET A CA 1
ATOM 1167 C C . MET A 1 147 ? 6.770 -1.368 -11.702 1.00 94.69 147 MET A C 1
ATOM 1169 O O . MET A 1 147 ? 6.199 -0.763 -10.796 1.00 94.69 147 MET A O 1
ATOM 1173 N N . TYR A 1 148 ? 6.380 -1.259 -12.972 1.00 96.12 148 TYR A N 1
ATOM 1174 C CA . TYR A 1 148 ? 5.333 -0.345 -13.408 1.00 96.12 148 TYR A CA 1
ATOM 1175 C C . TYR A 1 148 ? 3.945 -0.786 -12.941 1.00 96.12 148 TYR A C 1
ATOM 1177 O O . TYR A 1 148 ? 3.134 0.055 -12.560 1.00 96.12 148 TYR A O 1
ATOM 1185 N N . LYS A 1 149 ? 3.667 -2.095 -12.905 1.00 94.31 149 LYS A N 1
ATOM 1186 C CA . LYS A 1 149 ? 2.372 -2.615 -12.444 1.00 94.31 149 LYS A CA 1
ATOM 1187 C C . LYS A 1 149 ? 2.022 -2.181 -11.008 1.00 94.31 149 LYS A C 1
ATOM 1189 O O . LYS A 1 149 ? 0.966 -1.571 -10.842 1.00 94.31 149 LYS A O 1
ATOM 1194 N N . PRO A 1 150 ? 2.849 -2.438 -9.974 1.00 93.56 150 PRO A N 1
ATOM 1195 C CA . PRO A 1 150 ? 2.555 -1.969 -8.621 1.00 93.56 150 PRO A CA 1
ATOM 1196 C C . PRO A 1 150 ? 2.574 -0.440 -8.521 1.00 93.56 150 PRO A C 1
ATOM 1198 O O . PRO A 1 150 ? 1.709 0.120 -7.856 1.00 93.56 150 PRO A O 1
ATOM 1201 N N . TYR A 1 151 ? 3.479 0.242 -9.231 1.00 95.56 151 TYR A N 1
ATOM 1202 C CA . TYR A 1 151 ? 3.505 1.706 -9.293 1.00 95.56 151 TYR A CA 1
ATOM 1203 C C . TYR A 1 151 ? 2.178 2.293 -9.798 1.00 95.56 151 TYR A C 1
ATOM 1205 O O . TYR A 1 151 ? 1.610 3.192 -9.181 1.00 95.56 151 TYR A O 1
ATOM 1213 N N . SER A 1 152 ? 1.648 1.759 -10.900 1.00 94.25 152 SER A N 1
ATOM 1214 C CA . SER A 1 152 ? 0.375 2.199 -11.469 1.00 94.25 152 SER A CA 1
ATOM 1215 C C . SER A 1 152 ? -0.793 1.901 -10.531 1.00 94.25 152 SER A C 1
ATOM 1217 O O . SER A 1 152 ? -1.674 2.745 -10.388 1.00 94.25 152 SER A O 1
ATOM 1219 N N . SER A 1 153 ? -0.805 0.734 -9.880 1.00 92.94 153 SER A N 1
ATOM 1220 C CA . SER A 1 153 ? -1.850 0.369 -8.914 1.00 92.94 153 SER A CA 1
ATOM 1221 C C . SER A 1 153 ? -1.856 1.256 -7.667 1.00 92.94 153 SER A C 1
ATOM 1223 O O . SER A 1 153 ? -2.910 1.445 -7.072 1.00 92.94 153 SER A O 1
ATOM 1225 N N . LEU A 1 154 ? -0.703 1.809 -7.282 1.00 91.50 154 LEU A N 1
ATOM 1226 C CA . LEU A 1 154 ? -0.569 2.734 -6.155 1.00 91.50 154 LEU A CA 1
ATOM 1227 C C . LEU A 1 154 ? -0.975 4.181 -6.497 1.00 91.50 154 LEU A C 1
ATOM 1229 O O . LEU A 1 154 ? -0.881 5.046 -5.638 1.00 91.50 154 LEU A O 1
ATOM 1233 N N . GLY A 1 155 ? -1.435 4.469 -7.721 1.00 90.19 155 GLY A N 1
ATOM 1234 C CA . GLY A 1 155 ? -1.804 5.831 -8.139 1.00 90.19 155 GLY A CA 1
ATOM 1235 C C . GLY A 1 155 ? -0.685 6.587 -8.861 1.00 90.19 155 GL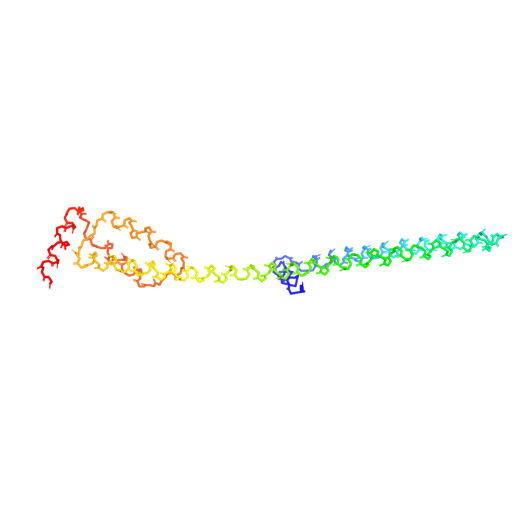Y A C 1
ATOM 1236 O O . GLY A 1 155 ? -0.654 7.816 -8.852 1.00 90.19 155 GLY A O 1
ATOM 1237 N N . GLY A 1 156 ? 0.242 5.857 -9.488 1.00 86.81 156 GLY A N 1
ATOM 1238 C CA . GLY A 1 156 ? 1.329 6.415 -10.286 1.00 86.81 156 GLY A CA 1
ATOM 1239 C C . GLY A 1 156 ? 0.888 7.437 -11.346 1.00 86.81 156 GLY A C 1
ATOM 1240 O O . GLY A 1 156 ? -0.211 7.386 -11.898 1.00 86.81 156 GLY A O 1
ATOM 1241 N N . ASN A 1 157 ? 1.778 8.379 -11.657 1.00 82.38 157 ASN A N 1
ATOM 1242 C CA . ASN A 1 157 ? 1.507 9.499 -12.551 1.00 82.38 157 ASN A CA 1
ATOM 1243 C C . ASN A 1 157 ? 1.640 9.124 -14.046 1.00 82.38 157 ASN A C 1
ATOM 1245 O O . ASN A 1 157 ? 2.163 8.075 -14.434 1.00 82.38 157 ASN A O 1
ATOM 1249 N N . GLY A 1 158 ? 1.201 10.036 -14.919 1.00 86.44 158 GLY A N 1
ATOM 1250 C CA . GLY A 1 158 ? 1.288 9.860 -16.373 1.00 86.44 158 GLY A CA 1
ATOM 1251 C C . GLY A 1 158 ? 2.705 9.934 -16.961 1.00 86.44 158 GLY A C 1
ATOM 1252 O O . GLY A 1 158 ? 2.871 9.646 -18.146 1.00 86.44 158 GLY A O 1
ATOM 1253 N N . HIS A 1 159 ? 3.727 10.313 -16.185 1.00 90.50 159 HIS A N 1
ATOM 1254 C CA . HIS A 1 159 ? 5.102 10.453 -16.676 1.00 90.50 159 HIS A CA 1
ATOM 1255 C C . HIS A 1 159 ? 5.743 9.086 -16.927 1.00 90.50 159 HIS A C 1
ATOM 1257 O O . HIS A 1 159 ? 6.158 8.802 -18.050 1.00 90.50 159 HIS A O 1
ATOM 1263 N N . CYS A 1 160 ? 5.721 8.197 -15.928 1.00 94.56 160 CYS A N 1
ATOM 1264 C CA . CYS A 1 160 ? 6.233 6.833 -16.083 1.00 94.56 160 CYS A CA 1
ATOM 1265 C C . CYS A 1 160 ? 5.483 6.064 -17.179 1.00 94.56 160 CYS A C 1
ATOM 1267 O O . CYS A 1 160 ? 6.094 5.290 -17.907 1.00 94.56 160 CYS A O 1
ATOM 1269 N N . LYS A 1 161 ? 4.178 6.322 -17.362 1.00 95.56 161 LYS A N 1
ATOM 1270 C CA . LYS A 1 161 ? 3.397 5.722 -18.455 1.00 95.56 161 LYS A CA 1
ATOM 1271 C C . LYS A 1 161 ? 3.992 6.044 -19.830 1.00 95.56 161 LYS A C 1
ATOM 1273 O O . LYS A 1 161 ? 4.210 5.141 -20.629 1.00 95.56 161 LYS A O 1
ATOM 1278 N N . LYS A 1 162 ? 4.301 7.318 -20.088 1.00 96.00 162 LYS A N 1
ATOM 1279 C CA . LYS A 1 162 ? 4.915 7.755 -21.353 1.00 96.00 162 LYS A CA 1
ATOM 1280 C C . LYS A 1 162 ? 6.300 7.145 -21.558 1.00 96.00 162 LYS A C 1
ATOM 1282 O O . LYS A 1 162 ? 6.626 6.745 -22.671 1.00 96.00 162 LYS A O 1
ATOM 1287 N N . ALA A 1 163 ? 7.094 7.056 -20.492 1.00 95.94 163 ALA A N 1
ATOM 1288 C CA . ALA A 1 163 ? 8.413 6.435 -20.546 1.00 95.94 163 ALA A CA 1
ATOM 1289 C C . ALA A 1 163 ? 8.319 4.942 -20.912 1.00 95.94 163 ALA A C 1
ATOM 1291 O O . ALA A 1 163 ? 9.025 4.485 -21.810 1.00 95.94 163 ALA A O 1
ATOM 1292 N N . MET A 1 164 ? 7.379 4.212 -20.301 1.00 96.75 164 MET A N 1
ATOM 1293 C CA . MET A 1 164 ? 7.074 2.815 -20.636 1.00 96.75 164 MET A CA 1
ATOM 1294 C C . MET A 1 164 ? 6.625 2.653 -22.095 1.00 96.75 164 MET A C 1
ATOM 1296 O O . MET A 1 164 ? 7.134 1.795 -22.814 1.00 96.75 164 MET A O 1
ATOM 1300 N N . GLU A 1 165 ? 5.713 3.507 -22.566 1.00 96.44 165 GLU A N 1
ATOM 1301 C CA . GLU A 1 165 ? 5.238 3.504 -23.957 1.00 96.44 165 GLU A CA 1
ATOM 1302 C C . GLU A 1 165 ? 6.350 3.814 -24.968 1.00 96.44 165 GLU A C 1
ATOM 1304 O O . GLU A 1 165 ? 6.313 3.320 -26.096 1.00 96.44 165 GLU A O 1
ATOM 1309 N N . TYR A 1 166 ? 7.328 4.642 -24.591 1.00 96.75 166 TYR A N 1
ATOM 1310 C CA . TYR A 1 166 ? 8.487 4.937 -25.426 1.00 96.75 166 TYR A CA 1
ATOM 1311 C C . TYR A 1 166 ? 9.403 3.719 -25.549 1.00 96.75 166 TYR A C 1
ATOM 1313 O O . TYR A 1 166 ? 9.684 3.278 -26.664 1.00 96.75 166 TYR A O 1
ATOM 1321 N N . VAL A 1 167 ? 9.833 3.137 -24.425 1.00 97.00 167 VAL A N 1
ATOM 1322 C CA . VAL A 1 167 ? 10.769 2.000 -24.454 1.00 97.00 167 VAL A CA 1
ATOM 1323 C C . VAL A 1 167 ? 10.152 0.748 -25.076 1.00 97.00 167 VAL A C 1
ATOM 1325 O O . VAL A 1 167 ? 10.868 -0.032 -25.697 1.00 97.00 167 VAL A O 1
ATOM 1328 N N . ALA A 1 168 ? 8.826 0.592 -25.007 1.00 95.75 168 ALA A N 1
ATOM 1329 C CA . ALA A 1 168 ? 8.098 -0.486 -25.676 1.00 95.75 168 ALA A CA 1
ATOM 1330 C C . ALA A 1 168 ? 8.198 -0.446 -27.215 1.00 95.75 168 ALA A C 1
ATOM 1332 O O . ALA A 1 168 ? 7.936 -1.453 -27.868 1.00 95.75 168 ALA A O 1
ATOM 1333 N N . LYS A 1 169 ? 8.568 0.700 -27.804 1.00 97.06 169 LYS A N 1
ATOM 1334 C CA . LYS A 1 169 ? 8.749 0.864 -29.259 1.00 97.06 169 LYS A CA 1
ATOM 1335 C C . LYS A 1 169 ? 10.177 0.577 -29.725 1.00 97.06 169 LYS A C 1
ATOM 1337 O O . LYS A 1 169 ? 10.421 0.555 -30.929 1.00 97.06 169 LYS A O 1
ATOM 1342 N N . LEU A 1 170 ? 11.123 0.416 -28.801 1.00 97.25 170 LEU A N 1
ATOM 1343 C CA . LEU A 1 170 ? 12.528 0.199 -29.135 1.00 97.25 170 LEU A CA 1
ATOM 1344 C C . LEU A 1 170 ? 12.765 -1.226 -29.636 1.00 97.25 170 LEU A C 1
ATOM 1346 O O . LEU A 1 170 ? 12.040 -2.160 -29.297 1.00 97.25 170 LEU A O 1
ATOM 1350 N N . SER A 1 171 ? 13.823 -1.405 -30.428 1.00 96.56 171 SER A N 1
ATOM 1351 C CA . SER A 1 171 ? 14.224 -2.733 -30.890 1.00 96.56 171 SER A CA 1
ATOM 1352 C C . SER A 1 171 ? 14.679 -3.600 -29.719 1.00 96.56 171 SER A C 1
ATOM 1354 O O . SER A 1 171 ? 15.482 -3.149 -28.894 1.00 96.56 171 SER A O 1
ATOM 1356 N N . VAL A 1 172 ? 14.231 -4.855 -29.697 1.00 97.75 172 VAL A N 1
ATOM 1357 C CA . VAL A 1 172 ? 14.694 -5.839 -28.718 1.00 97.75 172 VAL A CA 1
ATOM 1358 C C . VAL A 1 172 ? 16.047 -6.401 -29.153 1.00 97.75 172 VAL A C 1
ATOM 1360 O O . VAL A 1 172 ? 16.188 -6.878 -30.279 1.00 97.75 172 VAL A O 1
ATOM 1363 N N . VAL A 1 173 ? 17.039 -6.351 -28.266 1.00 98.06 173 VAL A N 1
ATOM 1364 C CA . VAL A 1 173 ? 18.405 -6.843 -28.510 1.00 98.06 173 VAL A CA 1
ATOM 1365 C C . VAL A 1 173 ? 18.837 -7.847 -27.440 1.00 98.06 173 VAL A C 1
ATOM 1367 O O . VAL A 1 173 ? 18.193 -7.992 -26.399 1.00 98.06 173 VAL A O 1
ATOM 1370 N N . SER A 1 174 ? 19.933 -8.562 -27.700 1.00 98.00 174 SER A N 1
ATOM 1371 C CA . SER A 1 174 ? 20.552 -9.447 -26.712 1.00 98.00 174 SER A CA 1
ATOM 1372 C C . SER A 1 174 ? 21.219 -8.646 -25.589 1.00 98.00 174 SER A C 1
ATOM 1374 O O . SER A 1 174 ? 21.620 -7.498 -25.783 1.00 98.00 174 SER A O 1
ATOM 1376 N N . ASP A 1 175 ? 21.397 -9.274 -24.424 1.00 96.62 175 ASP A N 1
ATOM 1377 C CA . ASP A 1 175 ? 22.106 -8.657 -23.294 1.00 96.62 175 ASP A CA 1
ATOM 1378 C C . ASP A 1 175 ? 23.544 -8.252 -23.666 1.00 96.62 175 ASP A C 1
ATOM 1380 O O . ASP A 1 175 ? 24.047 -7.238 -23.187 1.00 96.62 175 ASP A O 1
ATOM 1384 N N . GLU A 1 176 ? 24.203 -9.012 -24.545 1.00 97.12 176 GLU A N 1
ATOM 1385 C CA . GLU A 1 176 ? 25.556 -8.689 -25.003 1.00 97.12 176 GLU A CA 1
ATOM 1386 C C . GLU A 1 176 ? 25.584 -7.442 -25.887 1.00 97.12 176 GLU A C 1
ATOM 1388 O O . GLU A 1 176 ? 26.385 -6.536 -25.663 1.00 97.12 176 GLU A O 1
ATOM 1393 N N . GLU A 1 177 ? 24.662 -7.350 -26.845 1.00 96.75 177 GLU A N 1
ATOM 1394 C CA . GLU A 1 177 ? 24.547 -6.180 -27.714 1.00 96.75 177 GLU A CA 1
ATOM 1395 C C . GLU A 1 177 ? 24.157 -4.927 -26.919 1.00 96.75 177 GLU A C 1
ATOM 1397 O O . GLU A 1 177 ? 24.690 -3.845 -27.162 1.00 96.75 177 GLU A O 1
ATOM 1402 N N . ALA A 1 178 ? 23.277 -5.069 -25.924 1.00 96.56 178 ALA A N 1
ATOM 1403 C CA . ALA A 1 178 ? 22.937 -3.981 -25.015 1.00 96.56 178 ALA A CA 1
ATOM 1404 C C . ALA A 1 178 ? 24.169 -3.480 -24.243 1.00 96.56 178 ALA A C 1
ATOM 1406 O O . ALA A 1 178 ? 24.438 -2.278 -24.229 1.00 96.56 178 ALA A O 1
ATOM 1407 N N . ARG A 1 179 ? 24.968 -4.396 -23.674 1.00 95.75 179 ARG A N 1
ATOM 1408 C CA . ARG A 1 179 ? 26.218 -4.050 -22.978 1.00 95.75 179 ARG A CA 1
ATOM 1409 C C . ARG A 1 179 ? 27.224 -3.359 -23.889 1.00 95.75 179 ARG A C 1
ATOM 1411 O O . ARG A 1 179 ? 27.862 -2.404 -23.451 1.00 95.75 179 ARG A O 1
ATOM 1418 N N . ARG A 1 180 ? 27.356 -3.817 -25.136 1.00 96.25 180 ARG A N 1
ATOM 1419 C CA . ARG A 1 180 ? 28.244 -3.206 -26.132 1.00 96.25 180 ARG A CA 1
ATOM 1420 C C . ARG A 1 180 ? 27.860 -1.749 -26.390 1.00 96.25 180 ARG A C 1
ATOM 1422 O O . ARG A 1 180 ? 28.705 -0.872 -26.244 1.00 96.25 180 ARG A O 1
ATOM 1429 N N . ARG A 1 181 ? 26.580 -1.480 -26.667 1.00 95.19 181 ARG A N 1
ATOM 1430 C CA . ARG A 1 181 ? 26.072 -0.111 -26.878 1.00 95.19 181 ARG A CA 1
ATOM 1431 C C . ARG A 1 181 ? 26.226 0.768 -25.638 1.00 95.19 181 ARG A C 1
ATOM 1433 O O . ARG A 1 181 ? 26.620 1.923 -25.750 1.00 95.19 181 ARG A O 1
ATOM 1440 N N . ASP A 1 182 ? 25.975 0.218 -24.450 1.00 95.00 182 ASP A N 1
ATOM 1441 C CA . ASP A 1 182 ? 26.199 0.932 -23.187 1.00 95.00 182 ASP A CA 1
ATOM 1442 C C . ASP A 1 182 ? 27.680 1.281 -22.967 1.00 95.00 182 ASP A C 1
ATOM 1444 O O . ASP A 1 182 ? 27.993 2.307 -22.363 1.00 95.00 182 ASP A O 1
ATOM 1448 N N . ALA A 1 183 ? 28.611 0.431 -23.409 1.00 94.50 183 ALA A N 1
ATOM 1449 C CA . ALA A 1 183 ? 30.043 0.712 -23.338 1.00 94.50 183 ALA A CA 1
ATOM 1450 C C . ALA A 1 183 ? 30.454 1.797 -24.345 1.00 94.50 183 ALA A C 1
ATOM 1452 O O . ALA A 1 183 ? 31.186 2.714 -23.980 1.00 94.50 183 ALA A O 1
ATOM 1453 N N . GLU A 1 184 ? 29.936 1.735 -25.573 1.00 94.00 184 GLU A N 1
ATOM 1454 C CA . GLU A 1 184 ? 30.165 2.742 -26.617 1.00 94.00 184 GLU A CA 1
ATOM 1455 C C . GLU A 1 184 ? 29.695 4.135 -26.172 1.00 94.00 184 GLU A C 1
ATOM 1457 O O . GLU A 1 184 ? 30.443 5.104 -26.302 1.00 94.00 184 GLU A O 1
ATOM 1462 N N . LEU A 1 185 ? 28.513 4.233 -25.551 1.00 91.88 185 LEU A N 1
ATOM 1463 C CA . LEU A 1 185 ? 27.988 5.494 -25.016 1.00 91.88 185 LEU A CA 1
ATOM 1464 C C . LEU A 1 185 ? 28.870 6.105 -23.920 1.00 91.88 185 LEU A C 1
ATOM 1466 O O . LEU A 1 185 ? 28.974 7.324 -23.850 1.00 91.88 185 LEU A O 1
ATOM 1470 N N . ARG A 1 186 ? 29.514 5.283 -23.080 1.00 89.56 186 ARG A N 1
ATOM 1471 C CA . ARG A 1 186 ? 30.422 5.763 -22.020 1.00 89.56 186 ARG A CA 1
ATOM 1472 C C . ARG A 1 186 ? 31.768 6.249 -22.547 1.00 89.56 186 ARG A C 1
ATOM 1474 O O . ARG A 1 186 ? 32.419 7.039 -21.879 1.00 89.56 186 ARG A O 1
ATOM 1481 N N . LEU A 1 187 ? 32.218 5.721 -23.683 1.00 86.25 187 LEU A N 1
ATOM 1482 C CA . LEU A 1 187 ? 33.493 6.099 -24.298 1.00 86.25 187 LEU A CA 1
ATOM 1483 C C . LEU A 1 187 ? 33.359 7.333 -25.201 1.00 86.25 187 LEU A C 1
ATOM 1485 O O . LEU A 1 187 ? 34.360 7.986 -25.482 1.00 86.25 187 LEU A O 1
ATOM 1489 N N . GLY A 1 188 ? 32.143 7.630 -25.669 1.00 73.75 188 GLY A N 1
ATOM 1490 C CA . GLY A 1 188 ? 31.832 8.793 -26.505 1.00 73.75 188 GLY A CA 1
ATOM 1491 C C . GLY A 1 188 ? 31.337 10.036 -25.753 1.00 73.75 188 GLY A C 1
ATOM 1492 O O . GLY A 1 188 ? 31.095 11.049 -26.408 1.00 73.75 188 GLY A O 1
ATOM 1493 N N . SER A 1 189 ? 31.158 9.960 -24.428 1.00 57.81 189 SER A N 1
ATOM 1494 C CA . SER A 1 189 ? 30.721 11.052 -23.535 1.00 57.81 189 SER A CA 1
ATOM 1495 C C . SER A 1 189 ? 31.876 11.638 -22.736 1.00 57.81 189 SER A C 1
ATOM 1497 O O . SER A 1 189 ? 31.946 12.880 -22.628 1.00 57.81 189 SER A O 1
#

pLDDT: mean 78.57, std 21.66, range [36.22, 98.44]

Sequence (189 aa):
MEIIVTAFCSLLGVLLGSGIIQFFVNRKDKKAEDLKNDKYEELRKEFQKELNEREGTGELRHKESKTIIEQMNVAYQKDFKELKDAIVKLTDNDTKITDSIQKMSDKQELMAESLLGLSHDKIISTTDKIAMRGAITIKEQATLDSMYKPYSSLGGNGHCKKAMEYVAKLSVVSDEEARRRDAELRLGS

Radius of gyration: 37.97 Å; chains: 1; bounding box: 87×23×94 Å

Foldseek 3Di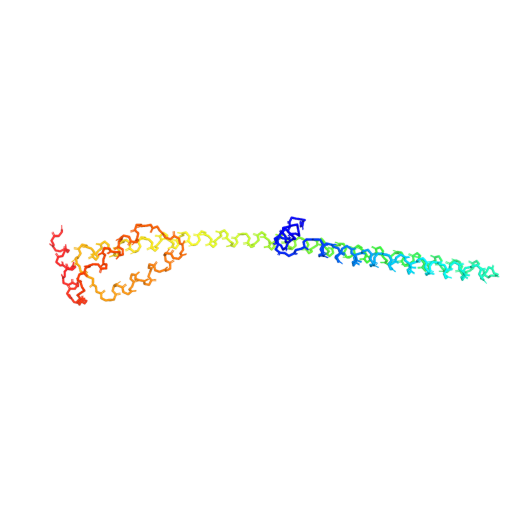:
DVPVVVVVLVVVCPPDDVPPVVVVVVVVVVCVVVVVVVVVVVVVVVVVVVVVVPPPPDDVVVVVVVVVVVVVVVVVVVVVVVVVVVVVVVVVVVVVVVVVVVVVVVVVLVVLVVLLVVLVVVLVVLLVLLVQLQEDEPVSLVVSVVSVVVSVVSVHDCPSVVSNVRRVPGHYDDPVSSVVSSVVVVVVD

Secondary structure (DSSP, 8-state):
-HHHHHHHHHHHTTTTTHHHHHHHHHHHHHHHHHHHHHHHHHHHHHHHHHHHT-GGGHHHHHHHHHHHHHHHHHHHHHHHHHHHHHHHHHHHHHHHHHHHHHHHHHHHHHHHHHHHHHHHHHHHHHHHHHHHHTEE-HHHHHHHHHHHHHHHHTT--HHHHHHHHHHTTSEE--HHHHHHHHHHHHH--